Protein AF-A0A1F4UJR6-F1 (afdb_monomer_lite)

Radius of gyration: 19.88 Å; chains: 1; bounding box: 56×56×49 Å

Sequence (228 aa):
MLDTYRHTLEIERDCDIQSNWQDIKEDIVEVVEYRIESTQQSWYRKVYTDCLRLVDRFDPHEPQDINHFPQGILAEVFFMNACRQVGLNCIPSYGEEDIIGADFKIINGETRFLDVTMNTSSSNLVYKIKEGTFPTLFLPWRAAKSPQGTNMSFAYVYLDRGSFNGRAFLYSTISSNMEILHCLKTNVWRGEDEIRKILGNTYTNFSGSGIQYIRSLEGVLKLMRKNL

pLDDT: mean 83.99, std 16.04, range [34.97, 97.19]

Foldseek 3Di:
DDDDPPPPPPPPPPQDLQVLLVVLLVLLCVLLVQALVQDPDPVSVVVSVVLNVQSVPDDDPALCSCVVRDVQSVQLSLLVVLCVVLVWPKDADYDVLVVLPFGIWTDDVDIATEHEDCDPDLVVLLVQQAPPHGQYFHFVQWDDADPVRDTDGQSSVCSVPVDDNSPVRLVVRLVVLVVVLVLLVCCAVPNPVVSCVPPPPPHPDNPRHDPVNSVSSVVVSVSSVVSD

Organism: NCBI:txid1817896

Secondary structure (DSSP, 8-state):
----------------HHHHHHHHHHHHHHHHHHHHHT---HHHHHHHHHHHHHHHH---SSGGGGGGS-HHHHHHHHHHHHHHHTT--EEE--THHHHTT--EEEESSSEEEEEEE----HHHHHHHT-TTSPPEEE---BPSPPTT----BHHHHHHHHS---HHHHHHHHHHHHHHHHHHHHHHHHH-HHHHHHHHGGG----TT--HHHHHHHHHHHHHHHTT-

Structure (mmCIF, N/CA/C/O backbone):
data_AF-A0A1F4UJR6-F1
#
_entry.id   AF-A0A1F4UJR6-F1
#
loop_
_atom_site.group_PDB
_atom_site.id
_atom_site.type_symbol
_atom_site.label_atom_id
_atom_site.label_alt_id
_atom_site.label_comp_id
_atom_site.label_asym_id
_atom_site.label_entity_id
_atom_site.label_seq_id
_atom_site.pdbx_PDB_ins_code
_atom_site.Cartn_x
_atom_site.Cartn_y
_atom_site.Cartn_z
_atom_site.occupancy
_atom_site.B_iso_or_equiv
_atom_site.auth_seq_id
_atom_site.auth_comp_id
_atom_site.auth_asym_id
_atom_site.auth_atom_id
_atom_site.pdbx_PDB_model_num
ATOM 1 N N . MET A 1 1 ? 37.763 -39.630 5.517 1.00 41.97 1 MET A N 1
ATOM 2 C CA . MET A 1 1 ? 38.066 -38.228 5.168 1.00 41.97 1 MET A CA 1
ATOM 3 C C . MET A 1 1 ? 38.125 -38.126 3.656 1.00 41.97 1 MET A C 1
ATOM 5 O O . MET A 1 1 ? 39.148 -38.443 3.072 1.00 41.97 1 MET A O 1
ATOM 9 N N . LEU A 1 2 ? 36.995 -37.793 3.038 1.00 34.97 2 LEU A N 1
ATOM 10 C CA . LEU A 1 2 ? 36.906 -37.335 1.654 1.00 34.97 2 LEU A CA 1
ATOM 11 C C . LEU A 1 2 ? 35.902 -36.186 1.695 1.00 34.97 2 LEU A C 1
ATOM 13 O O . LEU A 1 2 ? 34.691 -36.406 1.690 1.00 34.97 2 LEU A O 1
ATOM 17 N N . ASP A 1 3 ? 36.437 -34.981 1.876 1.00 38.84 3 ASP A N 1
ATOM 18 C CA . ASP A 1 3 ? 35.679 -33.738 1.884 1.00 38.84 3 ASP A CA 1
ATOM 19 C C . ASP A 1 3 ? 34.995 -33.561 0.534 1.00 38.84 3 ASP A C 1
ATOM 21 O O . ASP A 1 3 ? 35.622 -33.361 -0.506 1.00 38.84 3 ASP A O 1
ATOM 25 N N . THR A 1 4 ? 33.673 -33.680 0.555 1.00 42.31 4 THR A N 1
ATOM 26 C CA . THR A 1 4 ? 32.835 -33.409 -0.603 1.00 42.31 4 THR A CA 1
ATOM 27 C C . THR A 1 4 ? 32.633 -31.898 -0.659 1.00 42.31 4 THR A C 1
ATOM 29 O O . THR A 1 4 ? 31.739 -31.358 -0.010 1.00 42.31 4 THR A O 1
ATOM 32 N N . TYR A 1 5 ? 33.493 -31.209 -1.412 1.00 38.41 5 TYR A N 1
ATOM 33 C CA . TYR A 1 5 ? 33.285 -29.823 -1.828 1.00 38.41 5 TYR A CA 1
ATOM 34 C C . TYR A 1 5 ? 31.992 -29.749 -2.654 1.00 38.41 5 TYR A C 1
ATOM 36 O O . TYR A 1 5 ? 31.983 -29.954 -3.867 1.00 38.41 5 TYR A O 1
ATOM 44 N N . ARG A 1 6 ? 30.868 -29.468 -1.988 1.00 37.34 6 ARG A N 1
ATOM 45 C CA . ARG A 1 6 ? 29.681 -28.918 -2.645 1.00 37.34 6 ARG A CA 1
ATOM 46 C C . ARG A 1 6 ? 29.998 -27.468 -2.984 1.00 37.34 6 ARG A C 1
ATOM 48 O O . ARG A 1 6 ? 29.714 -26.566 -2.204 1.00 37.34 6 ARG A O 1
ATOM 55 N N . HIS A 1 7 ? 30.590 -27.257 -4.155 1.00 37.88 7 HIS A N 1
ATOM 56 C CA . HIS A 1 7 ? 30.421 -25.993 -4.854 1.00 37.88 7 HIS A CA 1
ATOM 57 C C . HIS A 1 7 ? 28.937 -25.903 -5.216 1.00 37.88 7 HIS A C 1
ATOM 59 O O . HIS A 1 7 ? 28.480 -26.460 -6.213 1.00 37.88 7 HIS A O 1
ATOM 65 N N . THR A 1 8 ? 28.157 -25.276 -4.341 1.00 41.03 8 THR A N 1
ATOM 66 C CA . THR A 1 8 ? 26.864 -24.728 -4.726 1.00 41.03 8 THR A CA 1
ATOM 67 C C . THR A 1 8 ? 27.196 -23.654 -5.750 1.00 41.03 8 THR A C 1
ATOM 69 O O . THR A 1 8 ? 27.716 -22.601 -5.396 1.00 41.03 8 THR A O 1
ATOM 72 N N . LEU A 1 9 ? 27.022 -23.978 -7.029 1.00 38.81 9 LEU A N 1
ATOM 73 C CA . LEU A 1 9 ? 26.961 -22.987 -8.091 1.00 38.81 9 LEU A CA 1
ATOM 74 C C . LEU A 1 9 ? 25.799 -22.059 -7.728 1.00 38.81 9 LEU A C 1
ATOM 76 O O . LEU A 1 9 ? 24.635 -22.423 -7.898 1.00 38.81 9 LEU A O 1
ATOM 80 N N . GLU A 1 10 ? 26.119 -20.904 -7.149 1.00 41.12 10 GLU A N 1
ATOM 81 C CA . GLU A 1 10 ? 25.250 -19.740 -7.223 1.00 41.12 10 GLU A CA 1
ATOM 82 C C . GLU A 1 10 ? 25.072 -19.480 -8.715 1.00 41.12 10 GLU A C 1
ATOM 84 O O . GLU A 1 10 ? 25.996 -19.074 -9.414 1.00 41.12 10 GLU A O 1
ATOM 89 N N . ILE A 1 11 ? 23.906 -19.855 -9.237 1.00 44.00 11 ILE A N 1
ATOM 90 C CA . ILE A 1 11 ? 23.473 -19.400 -10.547 1.00 44.00 11 ILE A CA 1
ATOM 91 C C . ILE A 1 11 ? 23.320 -17.892 -10.372 1.00 44.00 11 ILE A C 1
ATOM 93 O O . ILE A 1 11 ? 22.318 -17.445 -9.811 1.00 44.00 11 ILE A O 1
ATOM 97 N N . GLU A 1 12 ? 24.333 -17.131 -10.784 1.00 41.72 12 GLU A N 1
ATOM 98 C CA . GLU A 1 12 ? 24.204 -15.708 -11.075 1.00 41.72 12 GLU A CA 1
ATOM 99 C C . GLU A 1 12 ? 23.081 -15.596 -12.111 1.00 41.72 12 GLU A C 1
ATOM 101 O O . GLU A 1 12 ? 23.265 -15.819 -13.306 1.00 41.72 12 GLU A O 1
ATOM 106 N N . ARG A 1 13 ? 21.850 -15.371 -11.639 1.00 51.38 13 ARG A N 1
ATOM 107 C CA . ARG A 1 13 ? 20.824 -14.794 -12.495 1.00 51.38 13 ARG A CA 1
ATOM 108 C C . ARG A 1 13 ? 21.325 -13.390 -12.770 1.00 51.38 13 ARG A C 1
ATOM 110 O O . ARG A 1 13 ? 21.378 -12.602 -11.829 1.00 51.38 13 ARG A O 1
ATOM 117 N N . ASP A 1 14 ? 21.684 -13.107 -14.018 1.00 53.59 14 ASP A N 1
ATOM 118 C CA . ASP A 1 14 ? 21.782 -11.732 -14.498 1.00 53.59 14 ASP A CA 1
ATOM 119 C C . ASP A 1 14 ? 20.453 -11.055 -14.154 1.00 53.59 14 ASP A C 1
ATOM 121 O O . ASP A 1 14 ? 19.409 -11.322 -14.755 1.00 53.59 14 ASP A O 1
ATOM 125 N N . CYS A 1 15 ? 20.470 -10.281 -13.075 1.00 62.41 15 CYS A N 1
ATOM 126 C CA . CYS A 1 15 ? 19.329 -9.512 -12.645 1.00 62.41 15 CYS A CA 1
ATOM 127 C C . CYS A 1 15 ? 19.245 -8.309 -13.572 1.00 62.41 15 CYS A C 1
ATOM 129 O O . CYS A 1 15 ? 20.000 -7.348 -13.427 1.00 62.41 15 CYS A O 1
ATOM 131 N N . ASP A 1 16 ? 18.328 -8.369 -14.531 1.00 87.75 16 ASP A N 1
ATOM 132 C CA . ASP A 1 16 ? 18.049 -7.227 -15.379 1.00 87.75 16 ASP A CA 1
ATOM 133 C C . ASP A 1 16 ? 17.139 -6.242 -14.633 1.00 87.75 16 ASP A C 1
ATOM 135 O O . ASP A 1 16 ? 15.924 -6.427 -14.539 1.00 87.75 16 ASP A O 1
ATOM 139 N N . ILE A 1 17 ? 17.751 -5.190 -14.081 1.00 93.19 17 ILE A N 1
ATOM 140 C CA . ILE A 1 17 ? 17.057 -4.087 -13.400 1.00 93.19 17 ILE A CA 1
ATOM 141 C C . ILE A 1 17 ? 15.977 -3.491 -14.305 1.00 93.19 17 ILE A C 1
ATOM 143 O O . ILE A 1 17 ? 14.918 -3.115 -13.806 1.00 93.19 17 ILE A O 1
ATOM 147 N N . GLN A 1 18 ? 16.214 -3.444 -15.619 1.00 94.50 18 GLN A N 1
ATOM 148 C CA . GLN A 1 18 ? 15.262 -2.897 -16.580 1.00 94.50 18 GLN A CA 1
ATOM 149 C C . GLN A 1 18 ? 14.036 -3.796 -16.715 1.00 94.50 18 GLN A C 1
ATOM 151 O O . GLN A 1 18 ? 12.914 -3.304 -16.622 1.00 94.50 18 GLN A O 1
ATOM 156 N N . SER A 1 19 ? 14.228 -5.113 -16.827 1.00 93.75 19 SER A N 1
ATOM 157 C CA . SER A 1 19 ? 13.120 -6.076 -16.785 1.00 93.75 19 SER A CA 1
ATOM 158 C C . SER A 1 19 ? 12.338 -5.989 -15.468 1.00 93.75 19 SER A C 1
ATOM 160 O O . SER A 1 19 ? 11.114 -5.890 -15.482 1.00 93.75 19 SER A O 1
ATOM 162 N N . ASN A 1 20 ? 13.023 -5.933 -14.321 1.00 95.12 20 ASN A N 1
ATOM 163 C CA . ASN A 1 20 ? 12.353 -5.833 -13.0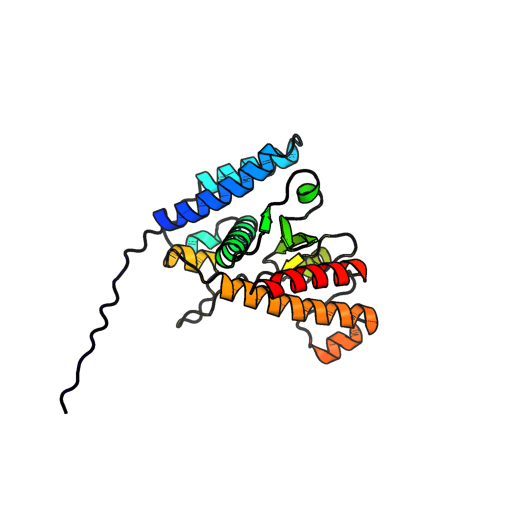18 1.00 95.12 20 ASN A CA 1
ATOM 164 C C . ASN A 1 20 ? 11.601 -4.505 -12.840 1.00 95.12 20 ASN A C 1
ATOM 166 O O . ASN A 1 20 ? 10.560 -4.458 -12.184 1.00 95.12 20 ASN A O 1
ATOM 170 N N . TRP A 1 21 ? 12.136 -3.412 -13.386 1.00 95.88 21 TRP A N 1
ATOM 171 C CA . TRP A 1 21 ? 11.446 -2.129 -13.410 1.00 95.88 21 TRP A CA 1
ATOM 172 C C . TRP A 1 21 ? 10.219 -2.181 -14.311 1.00 95.88 21 TRP A C 1
ATOM 174 O O . TRP A 1 21 ? 9.178 -1.670 -13.912 1.00 95.88 21 TRP A O 1
ATOM 184 N N . GLN A 1 22 ? 10.313 -2.823 -15.476 1.00 95.88 22 GLN A N 1
ATOM 185 C CA . GLN A 1 22 ? 9.191 -2.972 -16.394 1.00 95.88 22 GLN A CA 1
ATOM 186 C C . GLN A 1 22 ? 8.014 -3.712 -15.734 1.00 95.88 22 GLN A C 1
ATOM 188 O O . GLN A 1 22 ? 6.884 -3.240 -15.845 1.00 95.88 22 GLN A O 1
ATOM 193 N N . ASP A 1 23 ? 8.277 -4.762 -14.949 1.00 94.12 23 ASP A N 1
ATOM 194 C CA . ASP A 1 23 ? 7.248 -5.446 -14.148 1.00 94.12 23 ASP A CA 1
ATOM 195 C C . ASP A 1 23 ? 6.538 -4.486 -13.172 1.00 94.12 23 ASP A C 1
ATOM 197 O O . ASP A 1 23 ? 5.309 -4.407 -13.126 1.00 94.12 23 ASP A O 1
ATOM 201 N N . ILE A 1 24 ? 7.311 -3.724 -12.383 1.00 94.88 24 ILE A N 1
ATOM 202 C CA . ILE A 1 24 ? 6.755 -2.756 -11.422 1.00 94.88 24 ILE A CA 1
ATOM 203 C C . ILE A 1 24 ? 5.993 -1.650 -12.163 1.00 94.88 24 ILE A C 1
ATOM 205 O O . ILE A 1 24 ? 4.932 -1.215 -11.713 1.00 94.88 24 ILE A O 1
ATOM 209 N N . LYS A 1 25 ? 6.539 -1.177 -13.285 1.00 96.25 25 LYS A N 1
ATOM 210 C CA . LYS A 1 25 ? 5.955 -0.134 -14.124 1.00 96.25 25 LYS A CA 1
ATOM 211 C C . LYS A 1 25 ? 4.580 -0.554 -14.627 1.00 96.25 25 LYS A C 1
ATOM 213 O O . LYS A 1 25 ? 3.662 0.256 -14.550 1.00 96.25 25 LYS A O 1
ATOM 218 N N . GLU A 1 26 ? 4.428 -1.786 -15.103 1.00 96.06 26 GLU A N 1
ATOM 219 C CA . GLU A 1 26 ? 3.142 -2.316 -15.566 1.00 96.06 26 GLU A CA 1
ATOM 220 C C . GLU A 1 26 ? 2.101 -2.338 -14.443 1.00 96.06 26 GLU A C 1
ATOM 222 O O . GLU A 1 26 ? 1.013 -1.790 -14.625 1.00 96.06 26 GLU A O 1
ATOM 227 N N . ASP A 1 27 ? 2.456 -2.850 -13.258 1.00 94.94 27 ASP A N 1
ATOM 228 C CA . ASP A 1 27 ? 1.557 -2.835 -12.095 1.00 94.94 27 ASP A CA 1
ATOM 229 C C . ASP A 1 27 ? 1.179 -1.387 -11.682 1.00 94.94 27 ASP A C 1
ATOM 231 O O . ASP A 1 27 ? 0.034 -1.123 -11.305 1.00 94.94 27 ASP A O 1
ATOM 235 N N . ILE A 1 28 ? 2.113 -0.421 -11.747 1.00 96.44 28 ILE A N 1
ATOM 236 C CA . ILE A 1 28 ? 1.812 0.996 -11.460 1.00 96.44 28 ILE A CA 1
ATOM 237 C C . ILE A 1 28 ? 0.840 1.565 -12.497 1.00 96.44 28 ILE A C 1
ATOM 239 O O . ILE A 1 28 ? -0.136 2.218 -12.123 1.00 96.44 28 ILE A O 1
ATOM 243 N N . VAL A 1 29 ? 1.120 1.360 -13.787 1.00 96.38 29 VAL A N 1
ATOM 244 C CA . VAL A 1 29 ? 0.289 1.876 -14.881 1.00 96.38 29 VAL A CA 1
ATOM 245 C C . VAL A 1 29 ? -1.129 1.327 -14.759 1.00 96.38 29 VAL A C 1
ATOM 247 O O . VAL A 1 29 ? -2.063 2.123 -14.783 1.00 96.38 29 VAL A O 1
ATOM 250 N N . GLU A 1 30 ? -1.293 0.027 -14.502 1.00 94.06 30 GLU A N 1
ATOM 251 C CA . GLU A 1 30 ? -2.606 -0.606 -14.317 1.00 94.06 30 GLU A CA 1
ATOM 252 C C . GLU A 1 30 ? -3.416 0.074 -13.198 1.00 94.06 30 GLU A C 1
ATOM 254 O O . GLU A 1 30 ? -4.565 0.470 -13.406 1.00 94.06 30 GLU A O 1
ATOM 259 N N . VAL A 1 31 ? -2.815 0.279 -12.018 1.00 93.44 31 VAL A N 1
ATOM 260 C CA . VAL A 1 31 ? -3.485 0.941 -10.880 1.00 93.44 31 VAL A CA 1
ATOM 261 C C . VAL A 1 31 ? -3.875 2.380 -11.219 1.00 93.44 31 VAL A C 1
ATOM 263 O O . VAL A 1 31 ? -4.961 2.849 -10.864 1.00 93.44 31 VAL A O 1
ATOM 266 N N . VAL A 1 32 ? -2.980 3.109 -11.879 1.00 93.69 32 VAL A N 1
ATOM 267 C CA . VAL A 1 32 ? -3.177 4.525 -12.184 1.00 93.69 32 VAL A CA 1
ATOM 268 C C . VAL A 1 32 ? -4.226 4.720 -13.282 1.00 93.69 32 VAL A C 1
ATOM 270 O O . VAL A 1 32 ? -5.096 5.583 -13.144 1.00 93.69 32 VAL A O 1
ATOM 273 N N . GLU A 1 33 ? -4.189 3.917 -14.342 1.00 93.12 33 GLU A N 1
ATOM 274 C CA . GLU A 1 33 ? -5.184 3.943 -15.417 1.00 93.12 33 GLU A CA 1
ATOM 275 C C . GLU A 1 33 ? -6.569 3.572 -14.890 1.00 93.12 33 GLU A C 1
ATOM 277 O O . GLU A 1 33 ? -7.522 4.322 -15.118 1.00 93.12 33 GLU A O 1
ATOM 282 N N . TYR A 1 34 ? -6.662 2.518 -14.071 1.00 91.06 34 TYR A N 1
ATOM 283 C CA . TYR A 1 34 ? -7.905 2.118 -13.411 1.00 91.06 34 TYR A CA 1
ATOM 284 C C . TYR A 1 34 ? -8.565 3.282 -12.654 1.00 91.06 34 TYR A C 1
ATOM 286 O O . TYR A 1 34 ? -9.771 3.526 -12.761 1.00 91.06 34 TYR A O 1
ATOM 294 N N . ARG A 1 35 ? -7.765 4.071 -11.929 1.00 90.31 35 ARG A N 1
ATOM 295 C CA . ARG A 1 35 ? -8.240 5.264 -11.217 1.00 90.31 35 ARG A CA 1
ATOM 296 C C . ARG A 1 35 ? -8.653 6.393 -12.158 1.00 90.31 35 ARG A C 1
ATOM 298 O O . ARG A 1 35 ? -9.706 6.998 -11.943 1.00 90.31 35 ARG A O 1
ATOM 305 N N . ILE A 1 36 ? -7.879 6.683 -13.205 1.00 89.88 36 ILE A N 1
ATOM 306 C CA . ILE A 1 36 ? -8.196 7.748 -14.176 1.00 89.88 36 ILE A CA 1
ATOM 307 C C . ILE A 1 36 ? -9.518 7.472 -14.893 1.00 89.88 36 ILE A C 1
ATOM 309 O O . ILE A 1 36 ? -10.320 8.394 -15.066 1.00 89.88 36 ILE A O 1
ATOM 313 N N . GLU A 1 37 ? -9.747 6.231 -15.316 1.00 89.19 37 GLU A N 1
ATOM 314 C CA . GLU A 1 37 ? -10.945 5.834 -16.063 1.00 89.19 37 GLU A CA 1
ATOM 315 C C . GLU A 1 37 ? -12.224 5.947 -15.228 1.00 89.19 37 GLU A C 1
ATOM 317 O O . GLU A 1 37 ? -13.318 6.154 -15.757 1.00 89.19 37 GLU A O 1
ATOM 322 N N . SER A 1 38 ? -12.081 5.875 -13.908 1.00 83.81 38 SER A N 1
ATOM 323 C CA . SER A 1 38 ? -13.198 5.792 -12.978 1.00 83.81 38 SER A CA 1
ATOM 324 C C . SER A 1 38 ? -13.879 7.120 -12.631 1.00 83.81 38 SER A C 1
ATOM 326 O O . SER A 1 38 ? -14.919 7.127 -11.967 1.00 83.81 38 SER A O 1
ATOM 328 N N . THR A 1 39 ? -13.310 8.260 -13.034 1.00 84.38 39 THR A N 1
ATOM 329 C CA . THR A 1 39 ? -13.807 9.578 -12.620 1.00 84.38 39 THR A CA 1
ATOM 330 C C . THR A 1 39 ? -13.653 10.640 -13.700 1.00 84.38 39 THR A C 1
ATOM 332 O O . THR A 1 39 ? -12.749 10.613 -14.528 1.00 84.38 39 THR A O 1
ATOM 335 N N . GLN A 1 40 ? -14.545 11.634 -13.677 1.00 85.94 40 GLN A N 1
ATOM 336 C CA . GLN A 1 40 ? -14.486 12.806 -14.558 1.00 85.94 40 GLN A CA 1
ATOM 337 C C . GLN A 1 40 ? -13.875 14.038 -13.874 1.00 85.94 40 GLN A C 1
ATOM 339 O O . GLN A 1 40 ? -13.769 15.099 -14.488 1.00 85.94 40 GLN A O 1
ATOM 344 N N . GLN A 1 41 ? -13.454 13.926 -12.611 1.00 89.06 41 GLN A N 1
ATOM 345 C CA . GLN A 1 41 ? -12.892 15.057 -11.876 1.00 89.06 41 GLN A CA 1
ATOM 346 C C . GLN A 1 41 ? -11.508 15.439 -12.419 1.00 89.06 41 GLN A C 1
ATOM 348 O O . GLN A 1 41 ? -10.545 14.679 -12.332 1.00 89.06 41 GLN A O 1
ATOM 353 N N . SER A 1 42 ? -11.399 16.645 -12.979 1.00 91.38 42 SER A N 1
ATOM 354 C CA . SER A 1 42 ? -10.207 17.092 -13.713 1.00 91.38 42 SER A CA 1
ATOM 355 C C . SER A 1 42 ? -8.949 17.188 -12.849 1.00 91.38 42 SER A C 1
ATOM 357 O O . SER A 1 42 ? -7.869 16.818 -13.306 1.00 91.38 42 SER A O 1
ATOM 359 N N . TRP A 1 43 ? -9.074 17.653 -11.602 1.00 92.44 43 TRP A N 1
ATOM 360 C CA . TRP A 1 43 ? -7.948 17.752 -10.669 1.00 92.44 43 TRP A CA 1
ATOM 361 C C . TRP A 1 43 ? -7.381 16.367 -10.329 1.00 92.44 43 TRP A C 1
ATOM 363 O O . TRP A 1 43 ? -6.167 16.191 -10.334 1.00 92.44 43 TRP A O 1
ATOM 373 N N . TYR A 1 44 ? -8.258 15.384 -10.120 1.00 89.06 44 TYR A N 1
ATOM 374 C CA . TYR A 1 44 ? -7.897 14.009 -9.794 1.00 89.06 44 TYR A CA 1
ATOM 375 C C . TYR A 1 44 ? -7.184 13.351 -10.975 1.00 89.06 44 TYR A C 1
ATOM 377 O O . TYR A 1 44 ? -6.048 12.896 -10.860 1.00 89.06 44 TYR A O 1
ATOM 385 N N . ARG A 1 45 ? -7.796 13.421 -12.164 1.00 90.69 45 ARG A N 1
ATOM 386 C CA . ARG A 1 45 ? -7.191 12.907 -13.401 1.00 90.69 45 ARG A CA 1
ATOM 387 C C . ARG A 1 45 ? -5.832 13.543 -13.679 1.00 90.69 45 ARG A C 1
ATOM 389 O O . ARG A 1 45 ? -4.933 12.851 -14.143 1.00 90.69 45 ARG A O 1
ATOM 396 N N . LYS A 1 46 ? -5.659 14.838 -13.383 1.00 93.12 46 LYS A N 1
ATOM 397 C CA . LYS A 1 46 ? -4.375 15.530 -13.545 1.00 93.12 46 LYS A CA 1
ATOM 398 C C . LYS A 1 46 ? -3.289 14.939 -12.642 1.00 93.12 46 LYS A C 1
ATOM 400 O O . LYS A 1 46 ? -2.210 14.666 -13.151 1.00 93.12 46 LYS A O 1
ATOM 405 N N . VAL A 1 47 ? -3.577 14.705 -11.357 1.00 90.69 47 VAL A N 1
ATOM 406 C CA . VAL A 1 47 ? -2.619 14.096 -10.410 1.00 90.69 47 VAL A CA 1
ATOM 407 C C . VAL A 1 47 ? -2.117 12.750 -10.933 1.00 90.69 47 VAL A C 1
ATOM 409 O O . VAL A 1 47 ? -0.911 12.529 -11.018 1.00 90.69 47 VAL A O 1
ATOM 412 N N . TYR A 1 48 ? -3.031 11.883 -11.363 1.00 92.12 48 TYR A N 1
ATOM 413 C CA . TYR A 1 48 ? -2.678 10.561 -11.878 1.00 92.12 48 TYR A CA 1
ATOM 414 C C . TYR A 1 48 ? -2.019 10.606 -13.264 1.00 92.12 48 TYR A C 1
ATOM 416 O O . TYR A 1 48 ? -1.089 9.852 -13.525 1.00 92.12 48 TYR A O 1
ATOM 424 N N . THR A 1 49 ? -2.396 11.553 -14.127 1.00 94.00 49 THR A N 1
ATOM 425 C CA . THR A 1 49 ? -1.691 11.781 -15.403 1.00 94.00 49 THR A CA 1
ATOM 426 C C . THR A 1 49 ? -0.249 12.240 -15.173 1.00 94.00 49 THR A C 1
ATOM 428 O O . THR A 1 49 ? 0.665 11.811 -15.875 1.00 94.00 49 THR A O 1
ATOM 431 N N . ASP A 1 50 ? -0.020 13.112 -14.189 1.00 94.50 50 ASP A N 1
ATOM 432 C CA . ASP A 1 50 ? 1.327 13.540 -13.816 1.00 94.50 50 ASP A CA 1
ATOM 433 C C . ASP A 1 50 ? 2.126 12.379 -13.192 1.00 94.50 50 ASP A C 1
ATOM 435 O O . ASP A 1 50 ? 3.325 12.271 -13.446 1.00 94.50 50 ASP A O 1
ATOM 439 N N . CYS A 1 51 ? 1.467 11.458 -12.476 1.00 94.19 51 CYS A N 1
ATOM 440 C CA . CYS A 1 51 ? 2.072 10.202 -12.023 1.00 94.19 51 CYS A CA 1
ATOM 441 C C . CYS A 1 51 ? 2.529 9.323 -13.201 1.00 94.19 51 CYS A C 1
ATOM 443 O O . CYS A 1 51 ? 3.699 8.947 -13.231 1.00 94.19 51 CYS A O 1
ATOM 445 N N . LEU A 1 52 ? 1.682 9.085 -14.214 1.00 95.31 52 LEU A N 1
ATOM 446 C CA . LEU A 1 52 ? 2.069 8.330 -15.421 1.00 95.31 52 LEU A CA 1
ATOM 447 C C . LEU A 1 52 ? 3.287 8.947 -16.121 1.00 95.31 52 LEU A C 1
ATOM 449 O O . LEU A 1 52 ? 4.225 8.247 -16.485 1.00 95.31 52 LEU A O 1
ATOM 453 N N . ARG A 1 53 ? 3.339 10.281 -16.230 1.00 95.69 53 ARG A N 1
ATOM 454 C CA . ARG A 1 53 ? 4.501 10.980 -16.808 1.00 95.69 53 ARG A CA 1
ATOM 455 C C . ARG A 1 53 ? 5.786 10.775 -16.010 1.00 95.69 53 ARG A C 1
ATOM 457 O O . ARG A 1 53 ? 6.862 10.798 -16.601 1.00 95.69 53 ARG A O 1
ATOM 464 N N . LEU A 1 54 ? 5.693 10.661 -14.685 1.00 95.31 54 LEU A N 1
ATOM 465 C CA . LEU A 1 54 ? 6.845 10.360 -13.834 1.00 95.31 54 LEU A CA 1
ATOM 466 C C . LEU A 1 54 ? 7.294 8.911 -14.026 1.00 95.31 54 LEU A C 1
ATOM 468 O O . LEU A 1 54 ? 8.488 8.685 -14.185 1.00 95.31 54 LEU A O 1
ATOM 472 N N . VAL A 1 55 ? 6.351 7.964 -14.067 1.00 95.50 55 VAL A N 1
ATOM 473 C CA . VAL A 1 55 ? 6.611 6.543 -14.355 1.00 95.50 55 VAL A CA 1
ATOM 474 C C . VAL A 1 55 ? 7.325 6.385 -15.697 1.00 95.50 55 VAL A C 1
ATOM 476 O O . VAL A 1 55 ? 8.344 5.711 -15.776 1.00 95.50 55 VAL A O 1
ATOM 479 N N . ASP A 1 56 ? 6.848 7.061 -16.743 1.00 95.00 56 ASP A N 1
ATOM 480 C CA . ASP A 1 56 ? 7.428 6.963 -18.086 1.00 95.00 56 ASP A CA 1
ATOM 481 C C . ASP A 1 56 ? 8.838 7.539 -18.214 1.00 95.00 56 ASP A C 1
ATOM 483 O O . ASP A 1 56 ? 9.571 7.167 -19.126 1.00 95.00 56 ASP A O 1
ATOM 487 N N . ARG A 1 57 ? 9.216 8.462 -17.328 1.00 95.56 57 ARG A N 1
ATOM 488 C CA . ARG A 1 57 ? 10.535 9.110 -17.337 1.00 95.56 57 ARG A CA 1
ATOM 489 C C . ARG A 1 57 ? 11.524 8.472 -16.375 1.00 95.56 57 ARG A C 1
ATOM 491 O O . ARG A 1 57 ? 12.703 8.810 -16.436 1.00 95.56 57 ARG A O 1
ATOM 498 N N . PHE A 1 58 ? 11.046 7.652 -15.445 1.00 96.88 58 PHE A N 1
ATOM 499 C CA . PHE A 1 58 ? 11.904 7.005 -14.472 1.00 96.88 58 PHE A CA 1
ATOM 500 C C . PHE A 1 58 ? 12.575 5.787 -15.106 1.00 96.88 58 PHE A C 1
ATOM 502 O O . PHE A 1 58 ? 11.908 4.922 -15.669 1.00 96.88 58 PHE A O 1
ATOM 509 N N . ASP A 1 59 ? 13.899 5.759 -15.010 1.00 95.38 59 ASP A N 1
ATOM 510 C CA . ASP A 1 59 ? 14.763 4.783 -15.666 1.00 95.38 59 ASP A CA 1
ATOM 511 C C . ASP A 1 59 ? 15.888 4.380 -14.690 1.00 95.38 59 ASP A C 1
ATOM 513 O O . ASP A 1 59 ? 16.929 5.049 -14.626 1.00 95.38 59 ASP A O 1
ATOM 517 N N . PRO A 1 60 ? 15.644 3.383 -13.819 1.00 95.19 60 PRO A N 1
ATOM 518 C CA . PRO A 1 60 ? 16.601 2.983 -12.796 1.00 95.19 60 PRO A CA 1
ATOM 519 C C . PRO A 1 60 ? 17.778 2.226 -13.418 1.00 95.19 60 PRO A C 1
ATOM 521 O O . PRO A 1 60 ? 17.606 1.248 -14.140 1.00 95.19 60 PRO A O 1
ATOM 524 N N . HIS A 1 61 ? 18.991 2.650 -13.084 1.00 94.12 61 HIS A N 1
ATOM 525 C CA . HIS A 1 61 ? 20.234 1.992 -13.484 1.00 94.12 61 HIS A CA 1
ATOM 526 C C . HIS A 1 61 ? 20.798 1.127 -12.350 1.00 94.12 61 HIS A C 1
ATOM 528 O O . HIS A 1 61 ? 21.518 0.164 -12.601 1.00 94.12 61 HIS A O 1
ATOM 534 N N . GLU A 1 62 ? 20.447 1.449 -11.104 1.00 93.00 62 GLU A N 1
ATOM 535 C CA . GLU A 1 62 ? 20.834 0.719 -9.900 1.00 93.00 62 GLU A CA 1
ATOM 536 C C . GLU A 1 62 ? 19.615 0.521 -8.975 1.00 93.00 62 GLU A C 1
ATOM 538 O O . GLU A 1 62 ? 18.715 1.367 -8.948 1.00 93.00 62 GLU A O 1
ATOM 543 N N . PRO A 1 63 ? 19.557 -0.535 -8.135 1.00 91.62 63 PRO A N 1
ATOM 544 C CA . PRO A 1 63 ? 18.392 -0.771 -7.278 1.00 91.62 63 PRO A CA 1
ATOM 545 C C . PRO A 1 63 ? 18.113 0.373 -6.289 1.00 91.62 63 PRO A C 1
ATOM 547 O O . PRO A 1 63 ? 16.965 0.595 -5.905 1.00 91.62 63 PRO A O 1
ATOM 550 N N . GLN A 1 64 ? 19.136 1.136 -5.876 1.00 91.31 64 GLN A N 1
ATOM 551 C CA . GLN A 1 64 ? 18.959 2.326 -5.033 1.00 91.31 64 GLN A CA 1
ATOM 552 C C . GLN A 1 64 ? 18.176 3.458 -5.700 1.00 91.31 64 GLN A C 1
ATOM 554 O O . GLN A 1 64 ? 17.583 4.260 -4.969 1.00 91.31 64 GLN A O 1
ATOM 559 N N . ASP A 1 65 ? 18.125 3.512 -7.032 1.00 93.81 65 ASP A N 1
ATOM 560 C CA . ASP A 1 65 ? 17.458 4.593 -7.759 1.00 93.81 65 ASP A CA 1
ATOM 561 C C . ASP A 1 65 ? 15.967 4.643 -7.438 1.00 93.81 65 ASP A C 1
ATOM 563 O O . ASP A 1 65 ? 15.367 5.719 -7.412 1.00 93.81 65 ASP A O 1
ATOM 567 N N . ILE A 1 66 ? 15.366 3.498 -7.090 1.00 92.38 66 ILE A N 1
ATOM 568 C CA . ILE A 1 66 ? 13.951 3.399 -6.715 1.00 92.38 66 ILE A CA 1
ATOM 569 C C . ILE A 1 66 ? 13.586 4.272 -5.517 1.00 92.38 66 ILE A C 1
ATOM 571 O O . ILE A 1 66 ? 12.421 4.612 -5.341 1.00 92.38 66 ILE A O 1
ATOM 575 N N . ASN A 1 67 ? 14.563 4.670 -4.696 1.00 87.88 67 ASN A N 1
ATOM 576 C CA . ASN A 1 67 ? 14.342 5.579 -3.572 1.00 87.88 67 ASN A CA 1
ATOM 577 C C . ASN A 1 67 ? 14.077 7.026 -4.023 1.00 87.88 67 ASN A C 1
ATOM 579 O O . ASN A 1 67 ? 13.552 7.818 -3.240 1.00 87.88 67 ASN A O 1
ATOM 583 N N . HIS A 1 68 ? 14.419 7.376 -5.267 1.00 90.75 68 HIS A N 1
ATOM 584 C CA . HIS A 1 68 ? 14.110 8.670 -5.881 1.00 90.75 68 HIS A CA 1
ATOM 585 C C . HIS A 1 68 ? 12.728 8.698 -6.549 1.00 90.75 68 HIS A C 1
ATOM 587 O O . HIS A 1 68 ? 12.227 9.775 -6.876 1.00 90.75 68 HIS A O 1
ATOM 593 N N . PHE A 1 69 ? 12.091 7.538 -6.715 1.00 92.88 69 PHE A N 1
ATOM 594 C CA . PHE A 1 69 ? 10.736 7.436 -7.241 1.00 92.88 69 PHE A CA 1
ATOM 595 C C . PHE A 1 69 ? 9.682 7.746 -6.154 1.00 92.88 69 PHE A C 1
ATOM 597 O O . PHE A 1 69 ? 9.932 7.493 -4.968 1.00 92.88 69 PHE A O 1
ATOM 604 N N . PRO A 1 70 ? 8.492 8.285 -6.493 1.00 89.25 70 PRO A N 1
ATOM 605 C CA . PRO A 1 70 ? 7.417 8.496 -5.525 1.00 89.25 70 PRO A CA 1
ATOM 606 C C . PRO A 1 70 ? 7.039 7.213 -4.775 1.00 89.25 70 PRO A C 1
ATOM 608 O O . PRO A 1 70 ? 6.509 6.262 -5.340 1.00 89.25 70 PRO A O 1
ATOM 611 N N . GLN A 1 71 ? 7.285 7.196 -3.466 1.00 88.81 71 GLN A N 1
ATOM 612 C CA . GLN A 1 71 ? 7.146 5.966 -2.690 1.00 88.81 71 GLN A CA 1
ATOM 613 C C . GLN A 1 71 ? 5.684 5.574 -2.410 1.00 88.81 71 GLN A C 1
ATOM 615 O O . GLN A 1 71 ? 5.409 4.399 -2.211 1.00 88.81 71 GLN A O 1
ATOM 620 N N . GLY A 1 72 ? 4.739 6.524 -2.413 1.00 90.31 72 GLY A N 1
ATOM 621 C CA . GLY A 1 72 ? 3.320 6.249 -2.128 1.00 90.31 72 GLY A CA 1
ATOM 622 C C . GLY A 1 72 ? 2.725 5.186 -3.054 1.00 90.31 72 GLY A C 1
ATOM 623 O O . GLY A 1 72 ? 2.295 4.137 -2.585 1.00 90.31 72 GLY A O 1
ATOM 624 N N . ILE A 1 73 ? 2.836 5.400 -4.368 1.00 93.06 73 ILE A N 1
ATOM 625 C CA . ILE A 1 73 ? 2.326 4.453 -5.367 1.00 93.06 73 ILE A CA 1
ATOM 626 C C . ILE A 1 73 ? 3.080 3.113 -5.343 1.00 93.06 73 ILE A C 1
ATOM 628 O O . ILE A 1 73 ? 2.483 2.064 -5.567 1.00 93.06 73 ILE A O 1
ATOM 632 N N . LEU A 1 74 ? 4.374 3.115 -4.989 1.00 94.38 74 LEU A N 1
ATOM 633 C CA . LEU A 1 74 ? 5.127 1.874 -4.783 1.00 94.38 74 LEU A CA 1
ATOM 634 C C . LEU A 1 74 ? 4.579 1.075 -3.595 1.00 94.38 74 LEU A C 1
ATOM 636 O O . LEU A 1 74 ? 4.453 -0.140 -3.693 1.00 94.38 74 LEU A O 1
ATOM 640 N N . ALA A 1 75 ? 4.230 1.727 -2.481 1.00 93.25 75 ALA A N 1
ATOM 641 C CA . ALA A 1 75 ? 3.606 1.051 -1.340 1.00 93.25 75 ALA A CA 1
ATOM 642 C C . ALA A 1 75 ? 2.318 0.332 -1.748 1.00 93.25 75 ALA A C 1
ATOM 644 O O . ALA A 1 75 ? 2.111 -0.821 -1.372 1.00 93.25 75 ALA A O 1
ATOM 645 N N . GLU A 1 76 ? 1.478 1.017 -2.516 1.00 95.50 76 GLU A N 1
ATOM 646 C CA . GLU A 1 76 ? 0.207 0.497 -3.006 1.00 95.50 76 GLU A CA 1
ATOM 647 C C . GLU A 1 76 ? 0.409 -0.713 -3.925 1.00 95.50 76 GLU A C 1
ATOM 649 O O . GLU A 1 76 ? -0.155 -1.779 -3.671 1.00 95.50 76 GLU A O 1
ATOM 654 N N . VAL A 1 77 ? 1.282 -0.599 -4.929 1.00 95.94 77 VAL A N 1
ATOM 655 C CA . VAL A 1 77 ? 1.589 -1.699 -5.856 1.00 95.94 77 VAL A CA 1
ATOM 656 C C . VAL A 1 77 ? 2.177 -2.907 -5.131 1.00 95.94 77 VAL A C 1
ATOM 658 O O . VAL A 1 77 ? 1.731 -4.034 -5.342 1.00 95.94 77 VAL A O 1
ATOM 661 N N . PHE A 1 78 ? 3.119 -2.700 -4.208 1.00 96.06 78 PHE A N 1
ATOM 662 C CA . PHE A 1 78 ? 3.696 -3.802 -3.434 1.00 96.06 78 PHE A CA 1
ATOM 663 C C . PHE A 1 78 ? 2.676 -4.449 -2.498 1.00 96.06 78 PHE A C 1
ATOM 665 O O . PHE A 1 78 ? 2.679 -5.670 -2.335 1.00 96.06 78 PHE A O 1
ATOM 672 N N . PHE A 1 79 ? 1.777 -3.666 -1.903 1.00 97.06 79 PHE A N 1
ATOM 673 C CA . PHE A 1 79 ? 0.684 -4.209 -1.107 1.00 97.06 79 PHE A CA 1
ATOM 674 C C . PHE A 1 79 ? -0.268 -5.053 -1.962 1.00 97.06 79 PHE A C 1
ATOM 676 O O . PHE A 1 79 ? -0.591 -6.182 -1.582 1.00 97.06 79 PHE A O 1
ATOM 683 N N . MET A 1 80 ? -0.661 -4.554 -3.136 1.00 96.12 80 MET A N 1
ATOM 684 C CA . MET A 1 80 ? -1.521 -5.264 -4.082 1.00 96.12 80 MET A CA 1
ATOM 685 C C . MET A 1 80 ? -0.872 -6.564 -4.576 1.00 96.12 80 MET A C 1
ATOM 687 O O . MET A 1 80 ? -1.495 -7.626 -4.517 1.00 96.12 80 MET A O 1
ATOM 691 N N . ASN A 1 81 ? 0.399 -6.515 -4.980 1.00 95.88 81 ASN A N 1
ATOM 692 C CA . ASN A 1 81 ? 1.159 -7.686 -5.414 1.00 95.88 81 ASN A CA 1
ATOM 693 C C . ASN A 1 81 ? 1.277 -8.716 -4.274 1.00 95.88 81 ASN A C 1
ATOM 695 O O . ASN A 1 81 ? 1.004 -9.901 -4.468 1.00 95.88 81 ASN A O 1
ATOM 699 N N . ALA A 1 82 ? 1.554 -8.277 -3.042 1.00 96.25 82 ALA A N 1
ATOM 700 C CA . ALA A 1 82 ? 1.591 -9.174 -1.891 1.00 96.25 82 ALA A CA 1
ATOM 701 C C . ALA A 1 82 ? 0.232 -9.848 -1.623 1.00 96.25 82 ALA A C 1
ATOM 703 O O . ALA A 1 82 ? 0.195 -11.041 -1.316 1.00 96.25 82 ALA A O 1
ATOM 704 N N . CYS A 1 83 ? -0.881 -9.118 -1.779 1.00 96.50 83 CYS A N 1
ATOM 705 C CA . CYS A 1 83 ? -2.233 -9.677 -1.693 1.00 96.50 83 CYS A CA 1
ATOM 706 C C . CYS A 1 83 ? -2.474 -10.734 -2.782 1.00 96.50 83 CYS A C 1
ATOM 708 O O . CYS A 1 83 ? -2.935 -11.836 -2.472 1.00 96.50 83 CYS A O 1
ATOM 710 N N . ARG A 1 84 ? -2.086 -10.437 -4.030 1.00 95.00 84 ARG A N 1
ATOM 711 C CA . ARG A 1 84 ? -2.176 -11.346 -5.185 1.00 95.00 84 ARG A CA 1
ATOM 712 C C . ARG A 1 84 ? -1.407 -12.649 -4.935 1.00 95.00 84 ARG A C 1
ATOM 714 O O . ARG A 1 84 ? -1.962 -13.727 -5.135 1.00 95.00 84 ARG A O 1
ATOM 721 N N . GLN A 1 85 ? -0.182 -12.569 -4.408 1.00 94.56 85 GLN A N 1
ATOM 722 C CA . GLN A 1 85 ? 0.661 -13.737 -4.097 1.00 94.56 85 GLN A CA 1
ATOM 723 C C . GLN A 1 85 ? 0.044 -14.702 -3.072 1.00 94.56 85 GLN A C 1
ATOM 725 O O . GLN A 1 85 ? 0.351 -15.894 -3.091 1.00 94.56 85 GLN A O 1
ATOM 730 N N . VAL A 1 86 ? -0.803 -14.210 -2.162 1.00 94.12 86 VAL A N 1
ATOM 731 C CA . VAL A 1 86 ? -1.462 -15.041 -1.137 1.00 94.12 86 VAL A CA 1
ATOM 732 C C . VAL A 1 86 ? -2.926 -15.352 -1.458 1.00 94.12 86 VAL A C 1
ATOM 734 O O . VAL A 1 86 ? -3.600 -15.981 -0.648 1.00 94.12 86 VAL A O 1
ATOM 737 N N . GLY A 1 87 ? -3.427 -14.929 -2.622 1.00 93.06 87 GLY A N 1
ATOM 738 C CA . GLY A 1 87 ? -4.824 -15.123 -3.017 1.00 93.06 87 GLY A CA 1
ATOM 739 C C . GLY A 1 87 ? -5.824 -14.256 -2.243 1.00 93.06 87 GLY A C 1
ATOM 740 O O . GLY A 1 87 ? -7.012 -14.57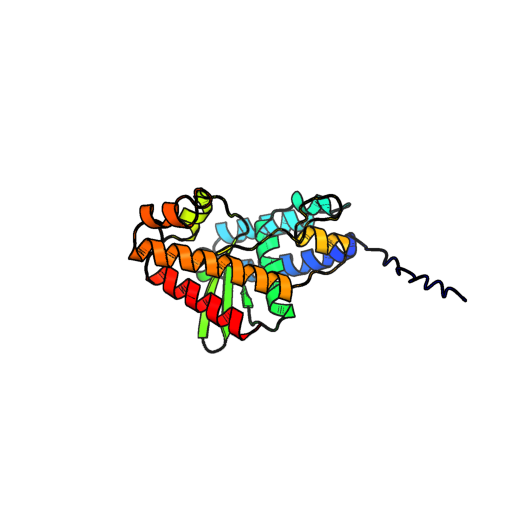1 -2.212 1.00 93.06 87 GLY A O 1
ATOM 741 N N . LEU A 1 88 ? -5.371 -13.169 -1.610 1.00 94.12 88 LEU A N 1
ATOM 742 C CA . LEU A 1 88 ? -6.255 -12.204 -0.961 1.00 94.12 88 LEU A CA 1
ATOM 743 C C . LEU A 1 88 ? -6.882 -11.299 -2.030 1.00 94.12 88 LEU A C 1
ATOM 745 O O . LEU A 1 88 ? -6.171 -10.572 -2.719 1.00 94.12 88 LEU A O 1
ATOM 749 N N . ASN A 1 89 ? -8.213 -11.321 -2.144 1.00 94.75 89 ASN A N 1
ATOM 750 C CA . ASN A 1 89 ? -8.948 -10.470 -3.080 1.00 94.75 89 ASN A CA 1
ATOM 751 C C . ASN A 1 89 ? -8.912 -9.004 -2.615 1.00 94.75 89 ASN A C 1
ATOM 753 O O . ASN A 1 89 ? -9.734 -8.577 -1.798 1.00 94.75 89 ASN A O 1
ATOM 757 N N . CYS A 1 90 ? -7.913 -8.276 -3.108 1.00 95.50 90 CYS A N 1
ATOM 758 C CA . CYS A 1 90 ? -7.654 -6.867 -2.854 1.00 95.50 90 CYS A CA 1
ATOM 759 C C . CYS A 1 90 ? -7.766 -6.113 -4.179 1.00 95.50 90 CYS A C 1
ATOM 761 O O . CYS A 1 90 ? -7.063 -6.441 -5.133 1.00 95.50 90 CYS A O 1
ATOM 763 N N . ILE A 1 91 ? -8.667 -5.137 -4.239 1.00 94.31 91 ILE A N 1
ATOM 764 C CA . ILE A 1 91 ? -8.976 -4.377 -5.450 1.00 94.31 91 ILE A CA 1
ATOM 765 C C . ILE A 1 91 ? -8.674 -2.905 -5.162 1.00 94.31 91 ILE A C 1
ATOM 767 O O . ILE A 1 91 ? -9.117 -2.422 -4.113 1.00 94.31 91 ILE A O 1
ATOM 771 N N . PRO A 1 92 ? -7.962 -2.189 -6.050 1.00 94.56 92 PRO A N 1
ATOM 772 C CA . PRO A 1 92 ? -7.814 -0.744 -5.938 1.00 94.56 92 PRO A CA 1
ATOM 773 C C . PRO A 1 92 ? -9.178 -0.057 -5.812 1.00 94.56 92 PRO A C 1
ATOM 775 O O . PRO A 1 92 ? -10.159 -0.438 -6.459 1.00 94.56 92 PRO A O 1
ATOM 778 N N . SER A 1 93 ? -9.259 0.939 -4.943 1.00 93.12 93 SER A N 1
ATOM 779 C CA . SER A 1 93 ? -10.420 1.818 -4.862 1.00 93.12 93 SER A CA 1
ATOM 780 C C . SER A 1 93 ? -10.431 2.776 -6.048 1.00 93.12 93 SER A C 1
ATOM 782 O O . SER A 1 93 ? -9.408 3.033 -6.684 1.00 93.12 93 SER A O 1
ATOM 784 N N . TYR A 1 94 ? -11.609 3.310 -6.358 1.00 87.69 94 TYR A N 1
ATOM 785 C CA . TYR A 1 94 ? -11.779 4.217 -7.483 1.00 87.69 94 TYR A CA 1
ATOM 786 C C . TYR A 1 94 ? -12.937 5.188 -7.255 1.00 87.69 94 TYR A C 1
ATOM 788 O O . TYR A 1 94 ? -13.751 5.012 -6.345 1.00 87.69 94 TYR A O 1
ATOM 796 N N . GLY A 1 95 ? -13.042 6.210 -8.107 1.00 85.06 95 GLY A N 1
ATOM 797 C CA . GLY A 1 95 ? -14.144 7.167 -8.061 1.00 85.06 95 GLY A CA 1
ATOM 798 C C . GLY A 1 95 ? -14.234 7.882 -6.712 1.00 85.06 95 GLY A C 1
ATOM 799 O O . GLY A 1 95 ? -13.243 8.410 -6.214 1.00 85.06 95 GLY A O 1
ATOM 800 N N . GLU A 1 96 ? -15.432 7.920 -6.125 1.00 86.12 96 GLU A N 1
ATOM 801 C CA . GLU A 1 96 ? -15.643 8.594 -4.840 1.00 86.12 96 GLU A CA 1
ATOM 802 C C . GLU A 1 96 ? -14.826 7.959 -3.713 1.00 86.12 96 GLU A C 1
ATOM 804 O O . GLU A 1 96 ? -14.239 8.705 -2.941 1.00 86.12 96 GLU A O 1
ATOM 809 N N . GLU A 1 97 ? -14.730 6.625 -3.656 1.00 89.12 97 GLU A N 1
ATOM 810 C CA . GLU A 1 97 ? -14.048 5.865 -2.591 1.00 89.12 97 GLU A CA 1
ATOM 811 C C . GLU A 1 97 ? -12.576 6.282 -2.445 1.00 89.12 97 GLU A C 1
ATOM 813 O O . GLU A 1 97 ? -12.093 6.516 -1.337 1.00 89.12 97 GLU A O 1
ATOM 818 N N . ASP A 1 98 ? -11.883 6.435 -3.571 1.00 87.94 98 ASP A N 1
ATOM 819 C CA . ASP A 1 98 ? -10.486 6.869 -3.602 1.00 87.94 98 ASP A CA 1
ATOM 820 C C . ASP A 1 98 ? -10.346 8.373 -3.322 1.00 87.94 98 ASP A C 1
ATOM 822 O O . ASP A 1 98 ? -9.486 8.793 -2.550 1.00 87.94 98 ASP A O 1
ATOM 826 N N . ILE A 1 99 ? -11.281 9.194 -3.818 1.00 85.81 99 ILE A N 1
ATOM 827 C CA . ILE A 1 99 ? -11.328 10.636 -3.519 1.00 85.81 99 ILE A CA 1
ATOM 828 C C . ILE A 1 99 ? -11.515 10.902 -2.019 1.00 85.81 99 ILE A C 1
ATOM 830 O O . ILE A 1 99 ? -10.937 11.855 -1.490 1.00 85.81 99 ILE A O 1
ATOM 834 N N . ILE A 1 100 ? -12.310 10.080 -1.327 1.00 87.81 100 ILE A N 1
ATOM 835 C CA . ILE A 1 100 ? -12.493 10.173 0.128 1.00 87.81 100 ILE A CA 1
ATOM 836 C C . ILE A 1 100 ? -11.387 9.457 0.923 1.00 87.81 100 ILE A C 1
ATOM 838 O O . ILE A 1 100 ? -11.393 9.511 2.154 1.00 87.81 100 ILE A O 1
ATOM 842 N N . GLY A 1 101 ? -10.401 8.869 0.235 1.00 89.25 101 GLY A N 1
ATOM 843 C CA . GLY A 1 101 ? -9.121 8.453 0.803 1.00 89.25 101 GLY A CA 1
ATOM 844 C C . GLY A 1 101 ? -8.984 6.969 1.130 1.00 89.25 101 GLY A C 1
ATOM 845 O O . GLY A 1 101 ? -8.219 6.648 2.033 1.00 89.25 101 GLY A O 1
ATOM 846 N N . ALA A 1 102 ? -9.734 6.072 0.483 1.00 94.88 102 ALA A N 1
ATOM 847 C CA . ALA A 1 102 ? -9.430 4.640 0.517 1.00 94.88 102 ALA A CA 1
ATOM 848 C C . ALA A 1 102 ? -8.537 4.273 -0.670 1.00 94.88 102 ALA A C 1
ATOM 850 O O . ALA A 1 102 ? -8.924 4.531 -1.799 1.00 94.88 102 ALA A O 1
ATOM 851 N N . ASP A 1 103 ? -7.433 3.567 -0.444 1.00 95.50 103 ASP A N 1
ATOM 852 C CA . ASP A 1 103 ? -6.595 3.047 -1.534 1.00 95.50 103 ASP A CA 1
ATOM 853 C C . ASP A 1 103 ? -7.129 1.721 -2.083 1.00 95.50 103 ASP A C 1
ATOM 855 O O . ASP A 1 103 ? -7.030 1.445 -3.276 1.00 95.50 103 ASP A O 1
ATOM 859 N N . PHE A 1 104 ? -7.718 0.889 -1.215 1.00 97.06 104 PHE A N 1
ATOM 860 C CA . PHE A 1 104 ? -8.149 -0.464 -1.563 1.00 97.06 104 PHE A CA 1
ATOM 861 C C . PHE A 1 104 ? -9.463 -0.868 -0.903 1.00 97.06 104 PHE A C 1
ATOM 863 O O . PHE A 1 104 ? -9.843 -0.377 0.165 1.00 97.06 104 PHE A O 1
ATOM 870 N N . LYS A 1 105 ? -10.088 -1.895 -1.480 1.00 95.75 105 LYS A N 1
ATOM 871 C CA . LYS A 1 105 ? -11.078 -2.743 -0.815 1.00 95.75 105 LYS A CA 1
ATOM 872 C C . LYS A 1 105 ? -10.649 -4.204 -0.810 1.00 95.75 105 LYS A C 1
ATOM 874 O O . LYS A 1 105 ? -10.228 -4.750 -1.825 1.00 95.75 105 LYS A O 1
ATOM 879 N N . ILE A 1 106 ? -10.809 -4.851 0.341 1.00 95.44 106 ILE A N 1
ATOM 880 C CA . ILE A 1 106 ? -10.622 -6.293 0.519 1.00 95.44 106 ILE A CA 1
ATOM 881 C C . ILE A 1 106 ? -11.995 -6.959 0.576 1.00 95.44 106 ILE A C 1
ATOM 883 O O . ILE A 1 106 ? -12.872 -6.510 1.320 1.00 95.44 106 ILE A O 1
ATOM 887 N N . ILE A 1 107 ? -12.168 -8.041 -0.185 1.00 93.19 107 ILE A N 1
ATOM 888 C CA . ILE A 1 107 ? -13.434 -8.776 -0.295 1.00 93.19 107 ILE A CA 1
ATOM 889 C C . ILE A 1 107 ? -13.235 -10.221 0.172 1.00 93.19 107 ILE A C 1
ATOM 891 O O . ILE A 1 107 ? -12.579 -11.017 -0.495 1.00 93.19 107 ILE A O 1
ATOM 895 N N . ASN A 1 108 ? -13.833 -10.586 1.308 1.00 87.25 108 ASN A N 1
ATOM 896 C CA . ASN A 1 108 ? -13.860 -11.973 1.785 1.00 87.25 108 ASN A CA 1
ATOM 897 C C . ASN A 1 108 ? -15.079 -12.231 2.686 1.00 87.25 108 ASN A C 1
ATOM 899 O O . ASN A 1 108 ? -15.011 -12.065 3.905 1.00 87.25 108 ASN A O 1
ATOM 903 N N . GLY A 1 109 ? -16.220 -12.574 2.079 1.00 86.31 109 GLY A N 1
ATOM 904 C CA . GLY A 1 109 ? -17.520 -12.707 2.760 1.00 86.31 109 GLY A CA 1
ATOM 905 C C . GLY A 1 109 ? -18.135 -11.375 3.220 1.00 86.31 109 GLY A C 1
ATOM 906 O O . GLY A 1 109 ? -19.350 -11.263 3.337 1.00 86.31 109 GLY A O 1
ATOM 907 N N . GLU A 1 110 ? -17.306 -10.354 3.418 1.00 91.31 110 GLU A N 1
ATOM 908 C CA . GLU A 1 110 ? -17.656 -8.946 3.593 1.00 91.31 110 GLU A CA 1
ATOM 909 C C . GLU A 1 110 ? -16.650 -8.064 2.830 1.00 91.31 110 GLU A C 1
ATOM 911 O O . GLU A 1 110 ? -15.523 -8.493 2.563 1.00 91.31 110 GLU A O 1
ATOM 916 N N . THR A 1 111 ? -17.059 -6.838 2.492 1.00 94.06 111 THR A N 1
ATOM 917 C CA . THR A 1 111 ? -16.206 -5.828 1.846 1.00 94.06 111 THR A CA 1
ATOM 918 C C . THR A 1 111 ? -15.719 -4.826 2.884 1.00 94.06 111 THR A C 1
AT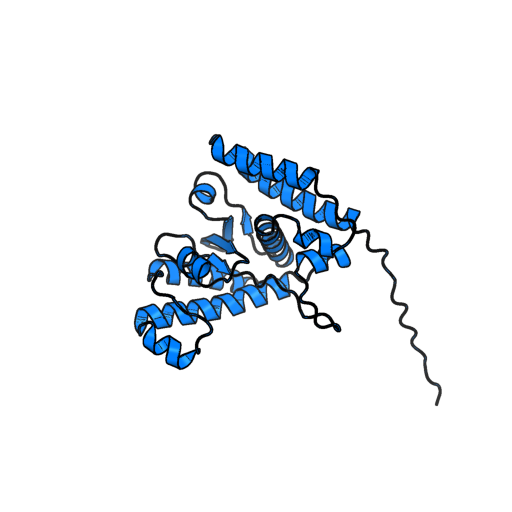OM 920 O O . THR A 1 111 ? -16.522 -4.260 3.631 1.00 94.06 111 THR A O 1
ATOM 923 N N . ARG A 1 112 ? -14.407 -4.582 2.929 1.00 95.75 112 ARG A N 1
ATOM 924 C CA . ARG A 1 112 ? -13.792 -3.575 3.805 1.00 95.75 112 ARG A CA 1
ATOM 925 C C . ARG A 1 112 ? -12.859 -2.680 3.006 1.00 95.75 112 ARG A C 1
ATOM 927 O O . ARG A 1 112 ? -11.983 -3.183 2.314 1.00 95.75 112 ARG A O 1
ATOM 934 N N . PHE A 1 113 ? -13.039 -1.375 3.153 1.00 96.44 113 PHE A N 1
ATOM 935 C CA . PHE A 1 113 ? -12.181 -0.351 2.565 1.00 96.44 113 PHE A CA 1
ATOM 936 C C . PHE A 1 113 ? -11.038 -0.000 3.511 1.00 96.44 113 PHE A C 1
ATOM 938 O O . PHE A 1 113 ? -11.228 0.001 4.732 1.00 96.44 113 PHE A O 1
ATOM 945 N N . LEU A 1 114 ? -9.874 0.299 2.948 1.00 97.19 114 LEU A N 1
ATOM 946 C CA . LEU A 1 114 ? -8.685 0.686 3.687 1.00 97.19 114 LEU A CA 1
ATOM 947 C C . LEU A 1 114 ? -7.798 1.634 2.876 1.00 97.19 114 LEU A C 1
ATOM 949 O O . LEU A 1 114 ? -7.844 1.667 1.651 1.00 97.19 114 LEU A O 1
ATOM 953 N N . ASP A 1 115 ? -6.958 2.349 3.602 1.00 96.56 115 ASP A N 1
ATOM 954 C CA . ASP A 1 115 ? -5.829 3.137 3.111 1.00 96.56 115 ASP A CA 1
ATOM 955 C C . ASP A 1 115 ? -4.532 2.421 3.513 1.00 96.56 115 ASP A C 1
ATOM 957 O O . ASP A 1 115 ? -4.508 1.651 4.481 1.00 96.56 115 ASP A O 1
ATOM 961 N N . VAL A 1 116 ? -3.443 2.645 2.789 1.00 96.00 116 VAL A N 1
ATOM 962 C CA . VAL A 1 116 ? -2.126 2.114 3.129 1.00 96.00 116 VAL A CA 1
ATOM 963 C C . VAL A 1 116 ? -1.099 3.235 3.160 1.00 96.00 116 VAL A C 1
ATOM 965 O O . VAL A 1 116 ? -1.132 4.200 2.406 1.00 96.00 116 VAL A O 1
ATOM 968 N N . THR A 1 117 ? -0.129 3.132 4.060 1.00 92.94 117 THR A N 1
ATOM 969 C CA . THR A 1 117 ? 0.951 4.113 4.100 1.00 92.94 117 THR A CA 1
ATOM 970 C C . THR A 1 117 ? 2.232 3.509 4.626 1.00 92.94 117 THR A C 1
ATOM 972 O O . THR A 1 117 ? 2.231 2.722 5.564 1.00 92.94 117 THR A O 1
ATOM 975 N N . MET A 1 118 ? 3.360 3.930 4.069 1.00 88.88 118 MET A N 1
ATOM 976 C CA . MET A 1 118 ? 4.677 3.659 4.649 1.00 88.88 118 MET A CA 1
ATOM 977 C C . MET A 1 118 ? 5.149 4.751 5.615 1.00 88.88 118 MET A C 1
ATOM 979 O O . MET A 1 118 ? 6.195 4.611 6.248 1.00 88.88 118 MET A O 1
ATOM 983 N N . ASN A 1 119 ? 4.427 5.872 5.704 1.00 83.69 119 ASN A N 1
ATOM 984 C CA . ASN A 1 119 ? 4.838 6.998 6.527 1.00 83.69 119 ASN A CA 1
ATOM 985 C C . ASN A 1 119 ? 4.377 6.784 7.972 1.00 83.69 119 ASN A C 1
ATOM 987 O O . ASN A 1 119 ? 3.219 7.005 8.324 1.00 83.69 119 ASN A O 1
ATOM 991 N N . THR A 1 120 ? 5.324 6.395 8.818 1.00 78.62 120 THR A N 1
ATOM 992 C CA . THR A 1 120 ? 5.104 6.132 10.244 1.00 78.62 120 THR A CA 1
ATOM 993 C C . THR A 1 120 ? 5.470 7.321 11.139 1.00 78.62 120 THR A C 1
ATOM 995 O O . THR A 1 120 ? 5.643 7.142 12.343 1.00 78.62 120 THR A O 1
ATOM 998 N N . SER A 1 121 ? 5.649 8.530 10.590 1.00 78.94 121 SER A N 1
ATOM 999 C CA . SER A 1 121 ? 5.910 9.716 11.421 1.00 78.94 121 SER A CA 1
ATOM 1000 C C . SER A 1 121 ? 4.738 9.990 12.369 1.00 78.94 121 SER A C 1
ATOM 1002 O O . SER A 1 121 ? 3.580 9.794 12.003 1.00 78.94 121 SER A O 1
ATOM 1004 N N . SER A 1 122 ? 5.017 10.475 13.585 1.00 74.38 122 SER A N 1
ATOM 1005 C CA . SER A 1 122 ? 3.975 10.697 14.601 1.00 74.38 122 SER A CA 1
ATOM 1006 C C . SER A 1 122 ? 2.882 11.661 14.132 1.00 74.38 122 SER A C 1
ATOM 1008 O O . SER A 1 122 ? 1.711 11.452 14.430 1.00 74.38 122 SER A O 1
ATOM 1010 N N . SER A 1 123 ? 3.245 12.702 13.375 1.00 77.75 123 SER A N 1
ATOM 1011 C CA . SER A 1 123 ? 2.280 13.650 12.807 1.00 77.75 123 SER A CA 1
ATOM 1012 C C . SER A 1 123 ? 1.368 12.991 11.772 1.00 77.75 123 SER A C 1
ATOM 1014 O O . SER A 1 123 ? 0.156 13.198 11.812 1.00 77.75 123 SER A O 1
ATOM 1016 N N . ASN A 1 124 ? 1.925 12.165 10.881 1.00 79.38 124 ASN A N 1
ATOM 1017 C CA . ASN A 1 124 ? 1.137 11.428 9.898 1.00 79.38 124 ASN A CA 1
ATOM 1018 C C . ASN A 1 124 ? 0.250 10.372 10.563 1.00 79.38 124 ASN A C 1
ATOM 1020 O O . ASN A 1 124 ? -0.903 10.216 10.177 1.00 79.38 124 ASN A O 1
ATOM 1024 N N . LEU A 1 125 ? 0.762 9.694 11.594 1.00 82.38 125 LEU A N 1
ATOM 1025 C CA . LEU A 1 125 ? 0.004 8.708 12.353 1.00 82.38 125 LEU A CA 1
ATOM 1026 C C . LEU A 1 125 ? -1.267 9.332 12.929 1.00 82.38 125 LEU A C 1
ATOM 1028 O O . LEU A 1 125 ? -2.343 8.816 12.665 1.00 82.38 125 LEU A O 1
ATOM 1032 N N . VAL A 1 126 ? -1.170 10.475 13.615 1.00 81.69 126 VAL A N 1
ATOM 1033 C CA . VAL A 1 126 ? -2.340 11.177 14.181 1.00 81.69 126 VAL A CA 1
ATOM 1034 C C . VAL A 1 126 ? -3.374 11.527 13.110 1.00 81.69 126 VAL A C 1
ATOM 1036 O O . VAL A 1 126 ? -4.573 11.394 13.346 1.00 81.69 126 VAL A O 1
ATOM 1039 N N . TYR A 1 127 ? -2.920 11.960 11.932 1.00 85.69 127 TYR A N 1
ATOM 1040 C CA . TYR A 1 127 ? -3.807 12.288 10.820 1.00 85.69 127 TYR A CA 1
ATOM 1041 C C . TYR A 1 127 ? -4.511 11.045 10.250 1.00 85.69 127 TYR A C 1
ATOM 1043 O O . TYR A 1 127 ? -5.720 11.075 10.031 1.00 85.69 127 TYR A O 1
ATOM 1051 N N . LYS A 1 128 ? -3.770 9.949 10.058 1.00 88.81 128 LYS A N 1
ATOM 1052 C CA . LYS A 1 128 ? -4.246 8.696 9.447 1.00 88.81 128 LYS A CA 1
ATOM 1053 C C . LYS A 1 128 ? -5.091 7.817 10.381 1.00 88.81 128 LYS A C 1
ATOM 1055 O O . LYS A 1 128 ? -5.795 6.930 9.910 1.00 88.81 128 LYS A O 1
ATOM 1060 N N . ILE A 1 129 ? -5.047 8.046 11.697 1.00 88.06 129 ILE A N 1
ATOM 1061 C CA . ILE A 1 129 ? -5.887 7.321 12.672 1.00 88.06 129 ILE A CA 1
ATOM 1062 C C . ILE A 1 129 ? -7.162 8.067 13.073 1.00 88.06 129 ILE A C 1
ATOM 1064 O O . ILE A 1 129 ? -7.829 7.670 14.028 1.00 88.06 129 ILE A O 1
ATOM 1068 N N . LYS A 1 130 ? -7.473 9.186 12.417 1.00 87.00 130 LYS A N 1
ATOM 1069 C CA . LYS A 1 130 ? -8.557 10.069 12.840 1.00 87.00 130 LYS A CA 1
ATOM 1070 C C . LYS A 1 130 ? -9.933 9.425 12.625 1.00 87.00 130 LYS A C 1
ATOM 1072 O O . LYS A 1 130 ? -10.197 8.821 11.592 1.00 87.00 130 LYS A O 1
ATOM 1077 N N . GLU A 1 131 ? -10.852 9.602 13.575 1.00 86.19 131 GLU A N 1
ATOM 1078 C CA . GLU A 1 131 ? -12.245 9.174 13.382 1.00 86.19 131 GLU A CA 1
ATOM 1079 C C . GLU A 1 131 ? -12.857 9.836 12.133 1.00 86.19 131 GLU A C 1
ATOM 1081 O O . GLU A 1 131 ? -12.706 11.041 11.910 1.00 86.19 131 GLU A O 1
ATOM 1086 N N . GLY A 1 132 ? -13.563 9.038 11.329 1.00 85.12 132 GLY A N 1
ATOM 1087 C CA . GLY A 1 132 ? -14.160 9.472 10.065 1.00 85.12 132 GLY A CA 1
ATOM 1088 C C . GLY A 1 132 ? -13.276 9.259 8.833 1.00 85.12 132 GLY A C 1
ATOM 1089 O O . GLY A 1 132 ? -13.731 9.553 7.732 1.00 85.12 132 GLY A O 1
ATOM 1090 N N . THR A 1 133 ? -12.055 8.732 8.985 1.00 90.56 133 THR A N 1
ATOM 1091 C CA . THR A 1 133 ? -11.237 8.248 7.861 1.00 90.56 133 THR A CA 1
ATOM 1092 C C . THR A 1 133 ? -11.376 6.736 7.684 1.00 90.56 133 THR A C 1
ATOM 1094 O O . THR A 1 133 ? -11.837 6.021 8.581 1.00 90.56 133 THR A O 1
ATOM 1097 N N . PHE A 1 134 ? -10.934 6.225 6.534 1.00 94.50 134 PHE A N 1
ATOM 1098 C CA . PHE A 1 134 ? -10.724 4.789 6.370 1.00 94.50 134 PHE A CA 1
ATOM 1099 C C . PHE A 1 134 ? -9.623 4.284 7.307 1.00 94.50 134 PHE A C 1
ATOM 1101 O O . PHE A 1 134 ? -8.720 5.049 7.659 1.00 94.50 134 PHE A O 1
ATOM 1108 N N . PRO A 1 135 ? -9.688 3.010 7.737 1.00 94.75 135 PRO A N 1
ATOM 1109 C CA . PRO A 1 135 ? -8.595 2.409 8.482 1.00 94.75 135 PRO A CA 1
ATOM 1110 C C . PRO A 1 135 ? -7.335 2.383 7.614 1.00 94.75 135 PRO A C 1
ATOM 1112 O O . PRO A 1 135 ? -7.353 1.849 6.506 1.00 94.75 135 PRO A O 1
ATOM 1115 N N . THR A 1 136 ? -6.244 2.930 8.143 1.00 95.38 136 THR A N 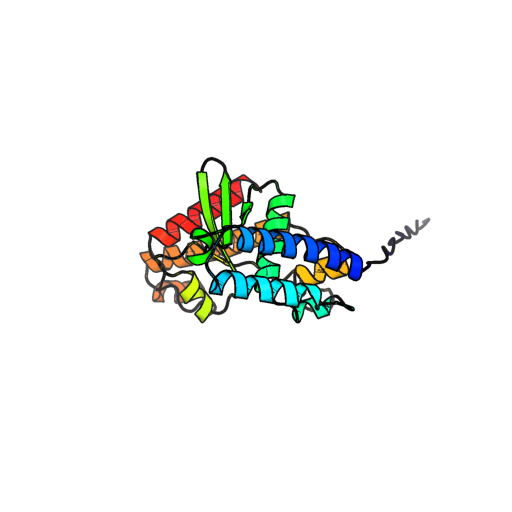1
ATOM 1116 C CA . THR A 1 136 ? -4.949 2.963 7.460 1.00 95.38 136 THR A CA 1
ATOM 1117 C C . THR A 1 136 ? -4.068 1.827 7.957 1.00 95.38 136 THR A C 1
ATOM 1119 O O . THR A 1 136 ? -3.843 1.693 9.162 1.00 95.38 136 THR A O 1
ATOM 1122 N N . LEU A 1 137 ? -3.526 1.034 7.036 1.00 96.19 137 LEU A N 1
ATOM 1123 C CA . LEU A 1 137 ? -2.471 0.074 7.331 1.00 96.19 137 LEU A CA 1
ATOM 1124 C C . LEU A 1 137 ? -1.099 0.726 7.184 1.00 96.19 137 LEU A C 1
ATOM 1126 O O . LEU A 1 137 ? -0.713 1.190 6.112 1.00 96.19 137 LEU A O 1
ATOM 1130 N N . PHE A 1 138 ? -0.325 0.697 8.263 1.00 93.25 138 PHE A N 1
ATOM 1131 C CA . PHE A 1 138 ? 1.066 1.126 8.263 1.00 93.25 138 PHE A CA 1
ATOM 1132 C C . PHE A 1 138 ? 1.950 -0.011 7.749 1.00 93.25 138 PHE A C 1
ATOM 1134 O O . PHE A 1 138 ? 2.170 -1.012 8.438 1.00 93.25 138 PHE A O 1
ATOM 1141 N N . LEU A 1 139 ? 2.427 0.134 6.517 1.00 92.94 139 LEU A N 1
ATOM 1142 C CA . LEU A 1 139 ? 3.239 -0.850 5.822 1.00 92.94 139 LEU A CA 1
ATOM 1143 C C . LEU A 1 139 ? 4.683 -0.814 6.348 1.00 92.94 139 LEU A C 1
ATOM 1145 O O . LEU A 1 139 ? 5.316 0.249 6.342 1.00 92.94 139 LEU A O 1
ATOM 1149 N N . PRO A 1 140 ? 5.253 -1.957 6.761 1.00 85.69 140 PRO A N 1
ATOM 1150 C CA . PRO A 1 140 ? 6.657 -2.053 7.124 1.00 85.69 140 PRO A CA 1
ATOM 1151 C C . PRO A 1 140 ? 7.490 -1.991 5.840 1.00 85.69 140 PRO A C 1
ATOM 1153 O O . PRO A 1 140 ? 7.847 -3.009 5.270 1.00 85.69 140 PRO A O 1
ATOM 1156 N N . TRP A 1 141 ? 7.784 -0.786 5.348 1.00 85.75 141 TRP A N 1
ATOM 1157 C CA . TRP A 1 141 ? 8.411 -0.591 4.030 1.00 85.75 141 TRP A CA 1
ATOM 1158 C C . TRP A 1 141 ? 9.852 -1.105 3.922 1.00 85.75 141 TRP A C 1
ATOM 1160 O O . TRP A 1 141 ? 10.395 -1.244 2.827 1.00 85.75 141 TRP A O 1
ATOM 1170 N N . ARG A 1 142 ? 10.481 -1.400 5.061 1.00 81.88 142 ARG A N 1
ATOM 1171 C CA . ARG A 1 142 ? 11.852 -1.902 5.135 1.00 81.88 142 ARG A CA 1
ATOM 1172 C C . ARG A 1 142 ? 11.856 -3.428 5.135 1.00 81.88 142 ARG A C 1
ATOM 1174 O O . ARG A 1 142 ? 11.260 -4.048 6.013 1.00 81.88 142 ARG A O 1
ATOM 1181 N N . ALA A 1 143 ? 12.580 -4.010 4.188 1.00 69.38 143 ALA A N 1
ATOM 1182 C CA . ALA A 1 143 ? 12.974 -5.407 4.216 1.00 69.38 143 ALA A CA 1
ATOM 1183 C C . ALA A 1 143 ? 14.023 -5.654 5.322 1.00 69.38 143 ALA A C 1
ATOM 1185 O O . ALA A 1 143 ? 14.532 -4.719 5.952 1.00 69.38 143 ALA A O 1
ATOM 1186 N N . ALA A 1 144 ? 14.338 -6.928 5.585 1.00 63.53 144 ALA A N 1
ATOM 1187 C CA . ALA A 1 144 ? 15.362 -7.306 6.559 1.00 63.53 144 ALA A CA 1
ATOM 1188 C C . ALA A 1 144 ? 16.701 -6.595 6.273 1.00 63.53 144 ALA A C 1
ATOM 1190 O O . ALA A 1 144 ? 17.039 -6.328 5.119 1.00 63.53 144 ALA A O 1
ATOM 1191 N N . LYS A 1 145 ? 17.467 -6.288 7.330 1.00 60.78 145 LYS A N 1
ATOM 1192 C CA . LYS A 1 145 ? 18.773 -5.629 7.190 1.00 60.78 145 LYS A CA 1
ATOM 1193 C C . LYS A 1 145 ? 19.705 -6.471 6.322 1.00 60.78 145 LYS A C 1
ATOM 1195 O O . LYS A 1 145 ? 19.787 -7.686 6.505 1.00 60.78 145 LYS A O 1
ATOM 1200 N N . SER A 1 146 ? 20.436 -5.810 5.429 1.00 60.09 146 SER A N 1
ATOM 1201 C CA . SER A 1 146 ? 21.549 -6.444 4.724 1.00 60.09 146 SER A CA 1
ATOM 1202 C C . SER A 1 146 ? 22.618 -6.931 5.717 1.00 60.09 146 SER A C 1
ATOM 1204 O O . SER A 1 146 ? 22.698 -6.405 6.835 1.00 60.09 146 SER A O 1
ATOM 1206 N N . PRO A 1 147 ? 23.492 -7.875 5.322 1.00 54.62 147 PRO A N 1
ATOM 1207 C CA . PRO A 1 147 ? 24.698 -8.206 6.086 1.00 54.62 147 PRO A CA 1
ATOM 1208 C C . PRO A 1 147 ? 25.566 -6.976 6.414 1.00 54.62 147 PRO A C 1
ATOM 1210 O O . PRO A 1 147 ? 26.247 -6.952 7.434 1.00 54.62 147 PRO A O 1
ATOM 1213 N N . GLN A 1 148 ? 25.499 -5.932 5.583 1.00 59.78 148 GLN A N 1
ATOM 1214 C CA . GLN A 1 148 ? 26.194 -4.652 5.738 1.00 59.78 148 GLN A CA 1
ATOM 1215 C C . GLN A 1 148 ? 25.410 -3.629 6.587 1.00 59.78 148 GLN A C 1
ATOM 1217 O O . GLN A 1 148 ? 25.845 -2.491 6.751 1.00 59.78 148 GLN A O 1
ATOM 1222 N N . GLY A 1 149 ? 24.248 -4.000 7.132 1.00 59.53 149 GLY A N 1
ATOM 1223 C CA . GLY A 1 149 ? 23.432 -3.148 7.998 1.00 59.53 149 GLY A CA 1
ATOM 1224 C C . GLY A 1 149 ? 22.614 -2.069 7.277 1.00 59.53 149 GLY A C 1
ATOM 1225 O O . GLY A 1 149 ? 21.957 -1.270 7.949 1.00 59.53 149 GLY A O 1
ATOM 1226 N N . THR A 1 150 ? 22.606 -2.041 5.941 1.00 61.38 150 THR A N 1
ATOM 1227 C CA . THR A 1 150 ? 21.752 -1.140 5.153 1.00 61.38 150 THR A CA 1
ATOM 1228 C C . THR A 1 150 ? 20.289 -1.588 5.212 1.00 61.38 150 THR A C 1
ATOM 1230 O O . THR A 1 150 ? 19.959 -2.763 5.039 1.00 61.38 150 THR A O 1
ATOM 1233 N N . ASN A 1 151 ? 19.395 -0.635 5.497 1.00 68.19 151 ASN A N 1
ATOM 1234 C CA . ASN A 1 151 ? 17.949 -0.852 5.467 1.00 68.19 151 ASN A CA 1
ATOM 1235 C C . ASN A 1 151 ? 17.479 -0.772 4.009 1.00 68.19 151 ASN A C 1
ATOM 1237 O O . ASN A 1 151 ? 17.404 0.325 3.461 1.00 68.19 151 ASN A O 1
ATOM 1241 N N . MET A 1 152 ? 17.167 -1.910 3.393 1.00 84.00 152 MET A N 1
ATOM 1242 C CA . MET A 1 152 ? 16.621 -1.961 2.033 1.00 84.00 152 MET A CA 1
ATOM 1243 C C . MET A 1 152 ? 15.095 -1.840 2.064 1.00 84.00 152 MET A C 1
ATOM 1245 O O . MET A 1 152 ? 14.459 -2.378 2.970 1.00 84.00 152 MET A O 1
ATOM 1249 N N . SER A 1 153 ? 14.489 -1.155 1.093 1.00 88.62 153 SER A N 1
ATOM 1250 C CA . SER A 1 153 ? 13.035 -1.201 0.896 1.00 88.62 153 SER A CA 1
ATOM 1251 C C . SER A 1 153 ? 12.621 -2.487 0.172 1.00 88.62 153 SER A C 1
ATOM 1253 O O . SER A 1 153 ? 13.447 -3.145 -0.460 1.00 88.62 153 SER A O 1
ATOM 1255 N N . PHE A 1 154 ? 11.340 -2.855 0.229 1.00 90.25 154 PHE A N 1
ATOM 1256 C CA . PHE A 1 154 ? 10.836 -3.966 -0.591 1.00 90.25 154 PHE A CA 1
ATOM 1257 C C . PHE A 1 154 ? 10.982 -3.694 -2.096 1.00 90.25 154 PHE A C 1
ATOM 1259 O O . PHE A 1 154 ? 11.300 -4.617 -2.842 1.00 90.25 154 PHE A O 1
ATOM 1266 N N . ALA A 1 155 ? 10.853 -2.432 -2.517 1.00 92.25 155 ALA A N 1
ATOM 1267 C CA . ALA A 1 155 ? 11.084 -2.021 -3.899 1.00 92.25 155 ALA A CA 1
ATOM 1268 C C . ALA A 1 155 ? 12.547 -2.186 -4.334 1.00 92.25 155 ALA A C 1
ATOM 1270 O O . ALA A 1 155 ? 12.803 -2.691 -5.423 1.00 92.25 155 ALA A O 1
ATOM 1271 N N . TYR A 1 156 ? 13.500 -1.860 -3.455 1.00 92.62 156 TYR A N 1
ATOM 1272 C CA . TYR A 1 156 ? 14.918 -2.136 -3.695 1.00 92.62 156 TYR A CA 1
ATOM 1273 C C . TYR A 1 156 ? 15.157 -3.633 -3.901 1.00 92.62 156 TYR A C 1
ATOM 1275 O O . TYR A 1 156 ? 15.772 -4.035 -4.881 1.00 92.62 156 TYR A O 1
ATOM 1283 N N . VAL A 1 157 ? 14.644 -4.467 -2.987 1.00 91.00 157 VAL A N 1
ATOM 1284 C CA . VAL A 1 157 ? 14.831 -5.926 -3.055 1.00 91.00 157 VAL A CA 1
ATOM 1285 C C . VAL A 1 157 ? 14.235 -6.497 -4.340 1.00 91.00 157 VAL A C 1
ATOM 1287 O O . VAL A 1 157 ? 14.820 -7.404 -4.923 1.00 91.00 157 VAL A O 1
ATOM 1290 N N . TYR A 1 158 ? 13.100 -5.965 -4.797 1.00 93.62 158 TYR A N 1
ATOM 1291 C CA . TYR A 1 158 ? 12.514 -6.389 -6.061 1.00 93.62 158 TYR A CA 1
ATOM 1292 C C . TYR A 1 158 ? 13.377 -5.994 -7.255 1.00 93.62 158 TYR A C 1
ATOM 1294 O O . TYR A 1 158 ? 13.637 -6.846 -8.092 1.00 93.62 158 TYR A O 1
ATOM 1302 N N . LEU A 1 159 ? 13.866 -4.752 -7.330 1.00 93.44 159 LEU A N 1
ATOM 1303 C CA . LEU A 1 159 ? 14.756 -4.356 -8.427 1.00 93.44 159 LEU A CA 1
ATOM 1304 C C . LEU A 1 159 ? 16.053 -5.173 -8.457 1.00 93.44 159 LEU A C 1
ATOM 1306 O O . LEU A 1 159 ? 16.532 -5.481 -9.541 1.00 93.44 159 LEU A O 1
ATOM 1310 N N . ASP A 1 160 ? 16.584 -5.543 -7.290 1.00 91.62 160 ASP A N 1
ATOM 1311 C CA . ASP A 1 160 ? 17.806 -6.346 -7.128 1.00 91.62 160 ASP A CA 1
ATOM 1312 C C . ASP A 1 160 ? 17.616 -7.842 -7.444 1.00 91.62 160 ASP A C 1
ATOM 1314 O O . ASP A 1 160 ? 18.575 -8.537 -7.764 1.00 91.62 160 ASP A O 1
ATOM 1318 N N . ARG A 1 161 ? 16.397 -8.385 -7.307 1.00 91.00 161 ARG A N 1
ATOM 1319 C CA . ARG A 1 161 ? 16.172 -9.850 -7.335 1.00 91.00 161 ARG A CA 1
ATOM 1320 C C . ARG A 1 161 ? 15.029 -10.320 -8.228 1.00 91.00 161 ARG A C 1
ATOM 1322 O O . ARG A 1 161 ? 14.785 -11.526 -8.303 1.00 91.00 161 ARG A O 1
ATOM 1329 N N . GLY A 1 162 ? 14.268 -9.400 -8.808 1.00 92.12 162 GLY A N 1
ATOM 1330 C CA . GLY A 1 162 ? 13.024 -9.656 -9.542 1.00 92.12 162 GLY A CA 1
ATOM 1331 C C . GLY A 1 162 ? 11.904 -10.265 -8.699 1.00 92.12 162 GLY A C 1
ATOM 1332 O O . GLY A 1 162 ? 10.975 -10.861 -9.232 1.00 92.12 162 GLY A O 1
ATOM 1333 N N . SER A 1 163 ? 12.010 -10.232 -7.366 1.00 92.00 163 SER A N 1
ATOM 1334 C CA . SER A 1 163 ? 10.998 -10.820 -6.485 1.00 92.00 163 SER A CA 1
ATOM 1335 C C . SER A 1 163 ? 11.087 -10.310 -5.048 1.00 92.00 163 SER A C 1
ATOM 1337 O O . SER A 1 163 ? 12.139 -9.892 -4.564 1.00 92.00 163 SER A O 1
ATOM 1339 N N . PHE A 1 164 ? 9.968 -10.407 -4.326 1.00 92.12 164 PHE A N 1
ATOM 1340 C CA . PHE A 1 164 ? 9.907 -10.225 -2.877 1.00 92.12 164 PHE A CA 1
ATOM 1341 C C . PHE A 1 164 ? 8.926 -11.222 -2.250 1.00 92.12 164 PHE A C 1
ATOM 1343 O O . PHE A 1 164 ? 8.023 -11.728 -2.911 1.00 92.12 164 PHE A O 1
ATOM 1350 N N . ASN A 1 165 ? 9.088 -11.504 -0.956 1.00 91.38 165 ASN A N 1
ATOM 1351 C CA . ASN A 1 165 ? 8.202 -12.415 -0.235 1.00 91.38 165 ASN A CA 1
ATOM 1352 C C . ASN A 1 165 ? 6.938 -11.679 0.248 1.00 91.38 165 ASN A C 1
ATOM 1354 O O . ASN A 1 165 ? 6.917 -11.133 1.355 1.00 91.38 165 ASN A O 1
ATOM 1358 N N . GLY A 1 166 ? 5.881 -11.692 -0.569 1.00 93.56 166 GLY A N 1
ATOM 1359 C CA . GLY A 1 166 ? 4.607 -11.037 -0.265 1.00 93.56 166 GLY A CA 1
ATOM 1360 C C . GLY A 1 166 ? 3.917 -11.587 0.986 1.00 93.56 166 GLY A C 1
ATOM 1361 O O . GLY A 1 166 ? 3.378 -10.825 1.787 1.00 93.56 166 GLY A O 1
ATOM 1362 N N . ARG A 1 167 ? 4.011 -12.898 1.243 1.00 94.19 167 ARG A N 1
ATOM 1363 C CA . ARG A 1 167 ? 3.468 -13.509 2.469 1.00 94.19 167 ARG A CA 1
ATOM 1364 C C . ARG A 1 167 ? 4.145 -12.956 3.726 1.00 94.19 167 ARG A C 1
ATOM 1366 O O . ARG A 1 167 ? 3.460 -12.586 4.677 1.00 94.19 167 ARG A O 1
ATOM 1373 N N . ALA A 1 168 ? 5.476 -12.877 3.739 1.00 91.69 168 ALA A N 1
ATOM 1374 C CA . ALA A 1 168 ? 6.227 -12.306 4.859 1.00 91.69 168 ALA A CA 1
ATOM 1375 C C . ALA A 1 168 ? 5.931 -10.808 5.038 1.00 91.69 168 ALA A C 1
ATOM 1377 O O . ALA A 1 168 ? 5.754 -10.349 6.168 1.00 91.69 168 ALA A O 1
ATOM 1378 N N . PHE A 1 169 ? 5.811 -10.069 3.931 1.00 93.62 169 PHE A N 1
ATOM 1379 C CA . PHE A 1 169 ? 5.403 -8.664 3.929 1.00 93.62 169 PHE A CA 1
ATOM 1380 C C . PHE A 1 169 ? 4.029 -8.463 4.591 1.00 93.62 169 PHE A C 1
ATOM 1382 O O . PHE A 1 169 ? 3.888 -7.633 5.494 1.00 93.62 169 PHE A O 1
ATOM 1389 N N . LEU A 1 170 ? 3.025 -9.266 4.220 1.00 95.62 170 LEU A N 1
ATOM 1390 C CA . LEU A 1 170 ? 1.688 -9.177 4.811 1.00 95.62 170 LEU A CA 1
ATOM 1391 C C . LEU A 1 170 ? 1.656 -9.626 6.275 1.00 95.62 170 LEU A C 1
ATOM 1393 O O . LEU A 1 170 ? 1.005 -8.964 7.080 1.00 95.62 170 LEU A O 1
ATOM 1397 N N . TYR A 1 171 ? 2.384 -10.678 6.667 1.00 94.19 171 TYR A N 1
ATOM 1398 C CA . TYR A 1 171 ? 2.487 -11.050 8.086 1.00 94.19 171 TYR A CA 1
ATOM 1399 C C . TYR A 1 171 ? 3.073 -9.918 8.931 1.00 94.19 171 TYR A C 1
ATOM 1401 O O . TYR A 1 171 ? 2.535 -9.608 9.994 1.00 94.19 171 TYR A O 1
ATOM 1409 N N . SER A 1 172 ? 4.143 -9.275 8.451 1.00 91.06 172 SER A N 1
ATOM 1410 C CA . SER A 1 172 ? 4.745 -8.132 9.139 1.00 91.06 172 SER A CA 1
ATOM 1411 C C . SER A 1 172 ? 3.771 -6.953 9.217 1.00 91.06 172 SER A C 1
ATOM 1413 O O . SER A 1 172 ? 3.609 -6.377 10.291 1.00 91.06 172 SER A O 1
ATOM 1415 N N . THR A 1 173 ? 3.050 -6.672 8.124 1.00 94.31 173 THR A N 1
ATOM 1416 C CA . THR A 1 173 ? 2.005 -5.637 8.068 1.00 94.31 173 THR A CA 1
ATOM 1417 C C . THR A 1 173 ? 0.912 -5.897 9.098 1.00 94.31 173 THR A C 1
ATOM 1419 O O . THR A 1 173 ? 0.562 -5.014 9.873 1.00 94.31 173 THR A O 1
ATOM 1422 N N . ILE A 1 174 ? 0.379 -7.114 9.172 1.00 95.50 174 ILE A N 1
ATOM 1423 C CA . ILE A 1 174 ? -0.655 -7.437 10.157 1.00 95.50 174 ILE A CA 1
ATOM 1424 C C . ILE A 1 174 ? -0.098 -7.328 11.576 1.00 95.50 174 ILE A C 1
ATOM 1426 O O . ILE A 1 174 ? -0.775 -6.786 12.445 1.00 95.50 174 ILE A O 1
ATOM 1430 N N . SER A 1 175 ? 1.113 -7.833 11.828 1.00 92.56 175 SER A N 1
ATOM 1431 C CA . SER A 1 175 ? 1.715 -7.808 13.163 1.00 92.56 175 SER A CA 1
ATOM 1432 C C . SER A 1 175 ? 1.873 -6.380 13.684 1.00 92.56 175 SER A C 1
ATOM 1434 O O . SER A 1 175 ? 1.372 -6.074 14.765 1.00 92.56 175 SER A O 1
ATOM 1436 N N . SER A 1 176 ? 2.484 -5.488 12.897 1.00 90.62 176 SER A N 1
ATOM 1437 C CA . SER A 1 176 ? 2.678 -4.086 13.291 1.00 90.62 176 SER A CA 1
ATOM 1438 C C . SER A 1 176 ? 1.344 -3.365 13.503 1.00 90.62 176 SER A C 1
ATOM 1440 O O . SER A 1 176 ? 1.162 -2.645 14.482 1.00 90.62 176 SER A O 1
ATOM 1442 N N . ASN A 1 177 ? 0.363 -3.597 12.631 1.00 94.12 177 ASN A N 1
ATOM 1443 C CA . ASN A 1 177 ? -0.939 -2.943 12.740 1.00 94.12 177 ASN A CA 1
ATOM 1444 C C . ASN A 1 177 ? -1.804 -3.511 13.877 1.00 94.12 177 ASN A C 1
ATOM 1446 O O . ASN A 1 177 ? -2.632 -2.789 14.430 1.00 94.12 177 ASN A O 1
ATOM 1450 N N . MET A 1 178 ? -1.599 -4.766 14.291 1.00 94.19 178 MET A N 1
ATOM 1451 C CA . MET A 1 178 ? -2.215 -5.318 15.503 1.00 94.19 178 MET A CA 1
ATOM 1452 C C . MET A 1 178 ? -1.650 -4.673 16.775 1.00 94.19 178 MET A C 1
ATOM 1454 O O . MET A 1 178 ? -2.410 -4.440 17.718 1.00 94.19 178 MET A O 1
ATOM 1458 N N . GLU A 1 179 ? -0.355 -4.348 16.803 1.00 90.12 179 GLU A N 1
ATOM 1459 C CA . GLU A 1 179 ? 0.249 -3.568 17.892 1.00 90.12 179 GLU A CA 1
ATOM 1460 C C . GLU A 1 179 ? -0.340 -2.154 17.934 1.00 90.12 179 GLU A C 1
ATOM 1462 O O . GLU A 1 179 ? -0.811 -1.721 18.985 1.00 90.12 179 GLU A O 1
ATOM 1467 N N . ILE A 1 180 ? -0.434 -1.472 16.785 1.00 88.62 180 ILE A N 1
ATOM 1468 C CA . ILE A 1 180 ? -1.095 -0.160 16.681 1.00 88.62 180 ILE A CA 1
ATOM 1469 C C . ILE A 1 180 ? -2.545 -0.246 17.171 1.00 88.62 180 ILE A C 1
ATOM 1471 O O . ILE A 1 180 ? -2.959 0.552 18.010 1.00 88.62 180 ILE A O 1
ATOM 1475 N N . LEU A 1 181 ? -3.314 -1.244 16.724 1.00 92.12 181 LEU A N 1
ATOM 1476 C CA . LEU A 1 181 ? -4.688 -1.467 17.178 1.00 92.12 181 LEU A CA 1
ATOM 1477 C C . LEU A 1 181 ? -4.770 -1.652 18.700 1.00 92.12 181 LEU A C 1
ATOM 1479 O O . LEU A 1 181 ? -5.698 -1.143 19.333 1.00 92.12 181 LEU A O 1
ATOM 1483 N N . HIS A 1 182 ? -3.821 -2.372 19.300 1.00 89.38 182 HIS A N 1
ATOM 1484 C CA . HIS A 1 182 ? -3.751 -2.537 20.749 1.00 89.38 182 HIS A CA 1
ATOM 1485 C C . HIS A 1 182 ? -3.509 -1.198 21.463 1.00 89.38 182 HIS A C 1
ATOM 1487 O O . HIS A 1 182 ? -4.202 -0.900 22.442 1.00 89.38 182 HIS A O 1
ATOM 1493 N N . CYS A 1 183 ? -2.603 -0.364 20.947 1.00 84.19 183 CYS A N 1
ATOM 1494 C CA . CYS A 1 183 ? -2.368 0.990 21.451 1.00 84.19 183 CYS A CA 1
ATOM 1495 C C . CYS A 1 183 ? -3.629 1.856 21.351 1.00 84.19 183 CYS A C 1
ATOM 1497 O O . CYS A 1 183 ? -4.038 2.452 22.343 1.00 84.19 183 CYS A O 1
ATOM 1499 N N . LEU A 1 184 ? -4.290 1.875 20.188 1.00 86.12 184 LEU A N 1
ATOM 1500 C CA . LEU A 1 184 ? -5.515 2.650 19.952 1.00 86.12 184 LEU A CA 1
ATOM 1501 C C . LEU A 1 184 ? -6.632 2.243 20.919 1.00 86.12 184 LEU A C 1
ATOM 1503 O O . LEU A 1 184 ? -7.228 3.092 21.580 1.00 86.12 184 LEU A O 1
ATOM 1507 N N . LYS A 1 185 ? -6.874 0.930 21.062 1.00 86.75 185 LYS A N 1
ATOM 1508 C CA . LYS A 1 185 ? -7.833 0.394 22.038 1.00 86.75 185 LYS A CA 1
ATOM 1509 C C . LYS A 1 185 ? -7.482 0.873 23.439 1.00 86.75 185 LYS A C 1
ATOM 1511 O O . LYS A 1 185 ? -8.333 1.421 24.129 1.00 86.75 185 LYS A O 1
ATOM 1516 N N . THR A 1 186 ? -6.232 0.702 23.850 1.00 79.75 186 THR A N 1
ATOM 1517 C CA . THR A 1 186 ? -5.796 1.108 25.187 1.00 79.75 186 THR A CA 1
ATOM 1518 C C . THR A 1 186 ? -5.984 2.611 25.407 1.00 79.75 186 THR A C 1
ATOM 1520 O O . THR A 1 186 ? -6.416 2.987 26.491 1.00 79.75 186 THR A O 1
ATOM 1523 N N . ASN A 1 187 ? -5.772 3.461 24.393 1.00 78.19 187 ASN A N 1
ATOM 1524 C CA . ASN A 1 187 ? -5.933 4.914 24.526 1.00 78.19 187 ASN A CA 1
ATOM 1525 C C . ASN A 1 187 ? -7.391 5.262 24.783 1.00 78.19 187 ASN A C 1
ATOM 1527 O O . ASN A 1 187 ? -7.705 5.909 25.778 1.00 78.19 187 ASN A O 1
ATOM 1531 N N . VAL A 1 188 ? -8.285 4.745 23.940 1.00 72.94 188 VAL A N 1
ATOM 1532 C CA . VAL A 1 188 ? -9.722 5.007 24.053 1.00 72.94 188 VAL A CA 1
ATOM 1533 C C . VAL A 1 188 ? -10.278 4.572 25.413 1.00 72.94 188 VAL A C 1
ATOM 1535 O O . VAL A 1 188 ? -11.174 5.228 25.937 1.00 72.94 188 VAL A O 1
ATOM 1538 N N . TRP A 1 189 ? -9.746 3.499 26.008 1.00 65.75 189 TRP A N 1
ATOM 1539 C CA . TRP A 1 189 ? -10.253 2.967 27.279 1.00 65.75 189 TRP A CA 1
ATOM 1540 C C . TRP A 1 189 ? -9.531 3.475 28.534 1.00 65.75 189 TRP A C 1
ATOM 1542 O O . TRP A 1 189 ? -10.132 3.454 29.605 1.00 65.75 189 TRP A O 1
ATOM 1552 N N . ARG A 1 190 ? -8.257 3.876 28.442 1.00 65.62 190 ARG A N 1
ATOM 1553 C CA . ARG A 1 190 ? -7.401 4.184 29.608 1.00 65.62 190 ARG A CA 1
ATOM 1554 C C . ARG A 1 190 ? -6.740 5.565 29.574 1.00 65.62 190 ARG A C 1
ATOM 1556 O O . ARG A 1 190 ? -6.154 5.981 30.568 1.00 65.62 190 ARG A O 1
ATOM 1563 N N . GLY A 1 191 ? -6.844 6.285 28.460 1.00 62.56 191 GLY A N 1
ATOM 1564 C CA . GLY A 1 191 ? -6.178 7.566 28.246 1.00 62.56 191 GLY A CA 1
ATOM 1565 C C . GLY A 1 191 ? -4.705 7.434 27.840 1.00 62.56 191 GLY A C 1
ATOM 1566 O O . GLY A 1 191 ? -4.050 6.408 28.033 1.00 62.56 191 GLY A O 1
ATOM 1567 N N . GLU A 1 192 ? -4.171 8.500 27.243 1.00 60.75 192 GLU A N 1
ATOM 1568 C CA . GLU A 1 192 ? -2.831 8.527 26.638 1.00 60.75 192 GLU A CA 1
ATOM 1569 C C . GLU A 1 192 ? -1.689 8.389 27.664 1.00 60.75 192 GLU A C 1
ATOM 1571 O O . GLU A 1 192 ? -0.665 7.759 27.383 1.00 60.75 192 GLU A O 1
ATOM 1576 N N . ASP A 1 193 ? -1.886 8.910 28.878 1.00 61.16 193 ASP A N 1
ATOM 1577 C CA . ASP A 1 193 ? -0.890 8.883 29.955 1.00 61.16 193 ASP A CA 1
ATOM 1578 C C . ASP A 1 193 ? -0.605 7.468 30.475 1.00 61.16 193 ASP A C 1
ATOM 1580 O O . ASP A 1 193 ? 0.522 7.169 30.877 1.00 61.16 193 ASP A O 1
ATOM 1584 N N . GLU A 1 194 ? -1.592 6.567 30.453 1.00 60.22 194 GLU A N 1
ATOM 1585 C CA . GLU A 1 194 ? -1.373 5.169 30.832 1.00 60.22 194 GLU A CA 1
ATOM 1586 C C . GLU A 1 194 ? -0.602 4.392 29.761 1.00 60.22 194 GLU A C 1
ATOM 1588 O O . GLU A 1 194 ? 0.218 3.539 30.097 1.00 60.22 194 GLU A O 1
ATOM 1593 N N . ILE A 1 195 ? -0.779 4.718 28.478 1.00 57.25 195 ILE A N 1
ATOM 1594 C CA . ILE A 1 195 ? -0.031 4.067 27.392 1.00 57.25 195 ILE A CA 1
ATOM 1595 C C . ILE A 1 195 ? 1.443 4.441 27.429 1.00 57.25 195 ILE A C 1
ATOM 1597 O O . ILE A 1 195 ? 2.294 3.564 27.275 1.00 57.25 195 ILE A O 1
ATOM 1601 N N . ARG A 1 196 ? 1.764 5.722 27.660 1.00 58.56 196 ARG A N 1
ATOM 1602 C CA . ARG A 1 196 ? 3.160 6.183 27.745 1.00 58.56 196 ARG A CA 1
ATOM 1603 C C . ARG A 1 196 ? 3.934 5.457 28.847 1.00 58.56 196 ARG A C 1
ATOM 1605 O O . ARG A 1 196 ? 5.118 5.176 28.676 1.00 58.56 196 ARG A O 1
ATOM 1612 N N . LYS A 1 197 ? 3.259 5.082 29.941 1.00 57.66 197 LYS A N 1
ATOM 1613 C CA . LYS A 1 197 ? 3.839 4.262 31.020 1.00 57.66 197 LYS A CA 1
ATOM 1614 C C . LYS A 1 197 ? 4.133 2.817 30.596 1.00 57.66 197 LYS A C 1
ATOM 1616 O O . LYS A 1 197 ? 5.022 2.206 31.176 1.00 57.66 197 LYS A O 1
ATOM 1621 N N . ILE A 1 198 ? 3.402 2.274 29.620 1.00 54.47 198 ILE A N 1
ATOM 1622 C CA . ILE A 1 198 ? 3.496 0.867 29.191 1.00 54.47 198 ILE A CA 1
ATOM 1623 C C . ILE A 1 198 ? 4.449 0.692 27.998 1.00 54.47 198 ILE A C 1
ATOM 1625 O O . ILE A 1 198 ? 5.231 -0.253 27.980 1.00 54.47 198 ILE A O 1
ATOM 1629 N N . LEU A 1 199 ? 4.394 1.582 27.001 1.00 53.25 199 LEU A N 1
ATOM 1630 C CA . LEU A 1 199 ? 5.074 1.406 25.705 1.00 53.25 199 LEU A CA 1
ATOM 1631 C C . LEU A 1 199 ? 6.297 2.317 25.497 1.00 53.25 199 LEU A C 1
ATOM 1633 O O . LEU A 1 199 ? 6.966 2.234 24.464 1.00 53.25 199 LEU A O 1
ATOM 1637 N N . GLY A 1 200 ? 6.605 3.184 26.466 1.00 51.75 200 GLY A N 1
ATOM 1638 C CA . GLY A 1 200 ? 7.687 4.163 26.368 1.00 51.75 200 GLY A CA 1
ATOM 1639 C C . GLY A 1 200 ? 7.384 5.323 25.408 1.00 51.75 200 GLY A C 1
ATOM 1640 O O . GLY A 1 200 ? 6.273 5.481 24.907 1.00 51.75 200 GLY A O 1
ATOM 1641 N N . ASN A 1 201 ? 8.393 6.159 25.140 1.00 52.31 201 ASN A N 1
ATOM 1642 C CA . ASN A 1 201 ? 8.260 7.397 24.349 1.00 52.31 201 ASN A CA 1
ATOM 1643 C C . ASN A 1 201 ? 8.152 7.178 22.826 1.00 52.31 201 ASN A C 1
ATOM 1645 O O . ASN A 1 201 ? 8.161 8.143 22.065 1.00 52.31 201 ASN A O 1
ATOM 1649 N N . THR A 1 202 ? 8.100 5.931 22.362 1.00 46.38 202 THR A N 1
ATOM 1650 C CA . THR A 1 202 ? 8.244 5.583 20.941 1.00 46.38 202 THR A CA 1
ATOM 1651 C C . THR A 1 202 ? 7.008 5.919 20.098 1.00 46.38 202 THR A C 1
ATOM 1653 O O . THR A 1 202 ? 7.133 6.072 18.888 1.00 46.38 202 THR A O 1
ATOM 1656 N N . TYR A 1 203 ? 5.835 6.096 20.722 1.00 49.97 203 TYR A N 1
ATOM 1657 C CA . TYR A 1 203 ? 4.593 6.501 20.054 1.00 49.97 203 TYR A CA 1
ATOM 1658 C C . TYR A 1 203 ? 3.873 7.572 20.872 1.00 49.97 203 TYR A C 1
ATOM 1660 O O . TYR A 1 203 ? 3.482 7.339 22.013 1.00 49.97 203 TYR A O 1
ATOM 1668 N N . THR A 1 204 ? 3.736 8.771 20.305 1.00 52.88 204 THR A N 1
ATOM 1669 C CA . THR A 1 204 ? 3.523 9.983 21.109 1.00 52.88 204 THR A CA 1
ATOM 1670 C C . THR A 1 204 ? 2.123 10.581 21.067 1.00 52.88 204 THR A C 1
ATOM 1672 O O . THR A 1 204 ? 1.915 11.541 21.799 1.00 52.88 204 THR A O 1
ATOM 1675 N N . ASN A 1 205 ? 1.172 10.062 20.275 1.00 60.09 205 ASN A N 1
ATOM 1676 C CA . ASN A 1 205 ? -0.206 10.571 20.281 1.00 60.09 205 ASN A CA 1
ATOM 1677 C C . ASN A 1 205 ? -1.195 9.630 19.555 1.00 60.09 205 ASN A C 1
ATOM 1679 O O . ASN A 1 205 ? -1.049 9.399 18.356 1.00 60.09 205 ASN A O 1
ATOM 1683 N N . PHE A 1 206 ? -2.221 9.135 20.263 1.00 63.91 206 PHE A N 1
ATOM 1684 C CA . PHE A 1 206 ? -3.325 8.339 19.687 1.00 63.91 206 PHE A CA 1
ATOM 1685 C C . PHE A 1 206 ? -4.713 8.981 19.897 1.00 63.91 206 PHE A C 1
ATOM 1687 O O . PHE A 1 206 ? -5.740 8.332 19.720 1.00 63.91 206 PHE A O 1
ATOM 1694 N N . SER A 1 207 ? -4.759 10.263 20.266 1.00 64.44 207 SER A N 1
ATOM 1695 C CA . SER A 1 207 ? -5.984 10.984 20.657 1.00 64.44 207 SER A CA 1
ATOM 1696 C C . SER A 1 207 ? -7.000 11.222 19.526 1.00 64.44 207 SER A C 1
ATOM 1698 O O . SER A 1 207 ? -8.106 11.690 19.786 1.00 64.44 207 SER A O 1
ATOM 1700 N N . GLY A 1 208 ? -6.647 10.914 18.271 1.00 63.72 208 GLY A N 1
ATOM 1701 C CA . GLY A 1 208 ? -7.495 11.157 17.099 1.00 63.72 208 GLY A CA 1
ATOM 1702 C C . GLY A 1 208 ? -8.492 10.044 16.761 1.00 63.72 208 GLY A C 1
ATOM 1703 O O . GLY A 1 208 ? -9.456 10.307 16.040 1.00 63.72 208 GLY A O 1
ATOM 1704 N N . SER A 1 209 ? -8.282 8.819 17.252 1.00 74.12 209 SER A N 1
ATOM 1705 C CA . SER A 1 209 ? -9.089 7.655 16.863 1.00 74.12 209 SER A CA 1
ATOM 1706 C C . SER A 1 209 ? -10.326 7.475 17.731 1.00 74.12 209 SER A C 1
ATOM 1708 O O . SER A 1 209 ? -10.228 7.527 18.958 1.00 74.12 209 SER A O 1
ATOM 1710 N N . GLY A 1 210 ? -11.468 7.174 17.116 1.00 79.38 210 GLY A N 1
ATOM 1711 C CA . GLY A 1 210 ? -12.680 6.780 17.822 1.00 79.38 210 GLY A CA 1
ATOM 1712 C C . GLY A 1 210 ? -12.974 5.283 17.710 1.00 79.38 210 GLY A C 1
ATOM 1713 O O . GLY A 1 210 ? -12.224 4.481 17.142 1.00 79.38 210 GLY A O 1
ATOM 1714 N N . ILE A 1 211 ? -14.097 4.885 18.309 1.00 84.69 211 ILE A N 1
ATOM 1715 C CA . ILE A 1 211 ? -14.519 3.481 18.375 1.00 84.69 211 ILE A CA 1
ATOM 1716 C C . ILE A 1 211 ? -14.806 2.926 16.973 1.00 84.69 211 ILE A C 1
ATOM 1718 O O . ILE A 1 211 ? -14.583 1.731 16.750 1.00 84.69 211 ILE A O 1
ATOM 1722 N N . GLN A 1 212 ? -15.296 3.744 16.031 1.00 87.00 212 GLN A N 1
ATOM 1723 C CA . GLN A 1 212 ? -15.607 3.258 14.687 1.00 87.00 212 GLN A CA 1
ATOM 1724 C C . GLN A 1 212 ? -14.327 2.959 13.912 1.00 87.00 212 GLN A C 1
ATOM 1726 O O . GLN A 1 212 ? -14.221 1.862 13.365 1.00 87.00 212 GLN A O 1
ATOM 1731 N N . TYR A 1 213 ? -13.331 3.852 13.948 1.00 91.50 213 TYR A N 1
ATOM 1732 C CA . TYR A 1 213 ? -12.024 3.602 13.340 1.00 91.50 213 TYR A CA 1
ATOM 1733 C C . TYR A 1 213 ? -11.403 2.300 13.861 1.00 91.50 213 TYR A C 1
ATOM 1735 O O . TYR A 1 213 ? -11.019 1.427 13.082 1.00 91.50 213 TYR A O 1
ATOM 1743 N N . ILE A 1 214 ? -11.383 2.118 15.187 1.00 92.00 214 ILE A N 1
ATOM 1744 C CA . ILE A 1 214 ? -10.829 0.918 15.835 1.00 92.00 214 ILE A CA 1
ATOM 1745 C C . ILE A 1 214 ? -11.534 -0.356 15.357 1.00 92.00 214 ILE A C 1
ATOM 1747 O O . ILE A 1 214 ? -10.874 -1.352 15.058 1.00 92.00 214 ILE A O 1
ATOM 1751 N N . ARG A 1 215 ? -12.871 -0.345 15.281 1.00 92.81 215 ARG A N 1
ATOM 1752 C CA . ARG A 1 215 ? -13.652 -1.497 14.801 1.00 92.81 215 ARG A CA 1
ATOM 1753 C C . ARG A 1 215 ? -13.388 -1.786 13.325 1.00 92.81 215 ARG A C 1
ATOM 1755 O O . ARG A 1 215 ? -13.283 -2.955 12.960 1.00 92.81 215 ARG A O 1
ATOM 1762 N N . SER A 1 216 ? -13.265 -0.750 12.498 1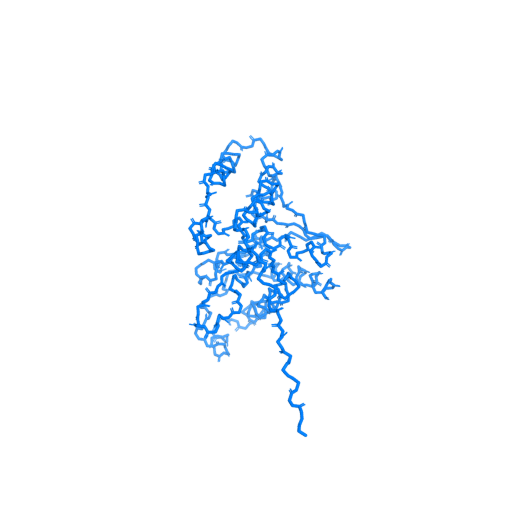.00 94.75 216 SER A N 1
ATOM 1763 C CA . SER A 1 216 ? -12.954 -0.881 11.073 1.00 94.75 216 SER A CA 1
ATOM 1764 C C . SER A 1 216 ? -11.560 -1.468 10.851 1.00 94.75 216 SER A C 1
ATOM 1766 O O . SER A 1 216 ? -11.434 -2.452 10.123 1.00 94.75 216 SER A O 1
ATOM 1768 N N . LEU A 1 217 ? -10.538 -0.949 11.544 1.00 96.25 217 LEU A N 1
ATOM 1769 C CA . LEU A 1 217 ? -9.173 -1.481 11.490 1.00 96.25 217 LEU A CA 1
ATOM 1770 C C . LEU A 1 217 ? -9.123 -2.938 11.970 1.00 96.25 217 LEU A C 1
ATOM 1772 O O . LEU A 1 217 ? -8.520 -3.791 11.323 1.00 96.25 217 LEU A O 1
ATOM 1776 N N . GLU A 1 218 ? -9.812 -3.261 13.068 1.00 96.12 218 GLU A N 1
ATOM 1777 C CA . GLU A 1 218 ? -9.923 -4.641 13.545 1.00 96.12 218 GLU A CA 1
ATOM 1778 C C . GLU A 1 218 ? -10.591 -5.570 12.517 1.00 96.12 218 GLU A C 1
ATOM 1780 O O . GLU A 1 218 ? -10.162 -6.715 12.365 1.00 96.12 218 GLU A O 1
ATOM 1785 N N . GLY A 1 219 ? -11.623 -5.097 11.814 1.00 96.06 219 GLY A N 1
ATOM 1786 C CA . GLY A 1 219 ? -12.281 -5.837 10.735 1.00 96.06 219 GLY A CA 1
ATOM 1787 C C . GLY A 1 219 ? -11.325 -6.149 9.584 1.00 96.06 219 GLY A C 1
ATOM 1788 O O . GLY A 1 219 ? -11.173 -7.316 9.221 1.00 96.06 219 GLY A O 1
ATOM 1789 N N . VAL A 1 220 ? -10.615 -5.134 9.079 1.00 96.94 220 VAL A N 1
ATOM 1790 C CA . VAL A 1 220 ? -9.599 -5.289 8.020 1.00 96.94 220 VAL A CA 1
ATOM 1791 C C . VAL A 1 220 ? -8.535 -6.309 8.432 1.00 96.94 220 VAL A C 1
ATOM 1793 O O . VAL A 1 220 ? -8.301 -7.283 7.717 1.00 96.94 220 VAL A O 1
ATOM 1796 N N . LEU A 1 221 ? -7.951 -6.163 9.626 1.00 96.88 221 LEU A N 1
ATOM 1797 C CA . LEU A 1 221 ? -6.910 -7.074 10.112 1.00 96.88 221 LEU A CA 1
ATOM 1798 C C . LEU A 1 221 ? -7.423 -8.511 10.290 1.00 96.88 221 LEU A C 1
ATOM 1800 O O . LEU A 1 221 ? -6.705 -9.464 9.983 1.00 96.88 221 LEU A O 1
ATOM 1804 N N . LYS A 1 222 ? -8.671 -8.698 10.740 1.00 95.12 222 LYS A N 1
ATOM 1805 C CA . LYS A 1 222 ? -9.299 -10.028 10.823 1.00 95.12 222 LYS A CA 1
ATOM 1806 C C . LYS A 1 222 ? -9.474 -10.666 9.447 1.00 95.12 222 LYS A C 1
ATOM 1808 O O . LYS A 1 222 ? -9.223 -11.864 9.322 1.00 95.12 222 LYS A O 1
ATOM 1813 N N . LEU A 1 223 ? -9.886 -9.905 8.431 1.00 93.56 223 LEU A N 1
ATOM 1814 C CA . LEU A 1 223 ? -10.018 -10.421 7.065 1.00 93.56 223 LEU A CA 1
ATOM 1815 C C . LEU A 1 223 ? -8.674 -10.824 6.470 1.00 93.56 223 LEU A C 1
ATOM 1817 O O . LEU A 1 223 ? -8.570 -11.907 5.894 1.00 93.56 223 LEU A O 1
ATOM 1821 N N . MET A 1 224 ? -7.646 -9.995 6.646 1.00 94.56 224 MET A N 1
ATOM 1822 C CA . MET A 1 224 ? -6.307 -10.308 6.152 1.00 94.56 224 MET A CA 1
ATOM 1823 C C . MET A 1 224 ? -5.753 -11.578 6.811 1.00 94.56 224 MET A C 1
ATOM 1825 O O . MET A 1 224 ? -5.265 -12.463 6.117 1.00 94.56 224 MET A O 1
ATOM 1829 N N . ARG A 1 225 ? -5.906 -11.731 8.136 1.00 93.31 225 ARG A N 1
ATOM 1830 C CA . ARG A 1 225 ? -5.418 -12.913 8.876 1.00 93.31 225 ARG A CA 1
ATOM 1831 C C . ARG A 1 225 ? -6.071 -14.225 8.460 1.00 93.31 225 ARG A C 1
ATOM 1833 O O . ARG A 1 225 ? -5.432 -15.259 8.571 1.00 93.31 225 ARG A O 1
ATOM 1840 N N . LYS A 1 226 ? -7.330 -14.206 8.018 1.00 89.12 226 LYS A N 1
ATOM 1841 C CA . LYS A 1 226 ? -8.021 -15.422 7.556 1.00 89.12 226 LYS A CA 1
ATOM 1842 C C . LYS A 1 226 ? -7.431 -15.997 6.264 1.00 89.12 226 LYS A C 1
ATOM 1844 O O . LYS A 1 226 ? -7.694 -17.155 5.970 1.00 89.12 226 LYS A O 1
ATOM 1849 N N . ASN A 1 227 ? -6.684 -15.193 5.507 1.00 81.25 227 ASN A N 1
ATOM 1850 C CA . ASN A 1 227 ? -6.128 -15.559 4.203 1.00 81.25 227 ASN A CA 1
ATOM 1851 C C . ASN A 1 227 ? -4.607 -15.798 4.230 1.00 81.25 227 ASN A C 1
ATOM 1853 O O . ASN A 1 227 ? -4.018 -16.050 3.182 1.00 81.25 227 ASN A O 1
ATOM 1857 N N . LEU A 1 228 ? -3.967 -15.706 5.403 1.00 83.56 228 LEU A N 1
ATOM 1858 C CA . LEU A 1 228 ? -2.539 -15.980 5.583 1.00 83.56 228 LEU A CA 1
ATOM 1859 C C . LEU A 1 228 ? -2.320 -17.275 6.356 1.00 83.56 228 LEU A C 1
ATOM 1861 O O . LEU A 1 228 ? -1.740 -18.197 5.745 1.00 83.56 228 LEU A O 1
#

=== Feature glossary ===
Key to the feature types in this record:

pLDDT. pLDDT is the predicted lDDT-Cα score: AlphaFold's confidence that the local environment of each residue (all inter-atomic distances within 15 Å) is correctly placed. It is a per-residue number between 0 and 100, with higher meaning more reliable.

Radius of gyration, Cα contacts, bounding box. The geometric summary reports three shape descriptors. Rg (radius of gyration) measures how spread out the Cα atoms are about their centre of mass; compact globular proteins have small Rg, elongated or unfolded ones large. Cα contacts (<8 Å, |i−j|>4) count long-range residue pairs in spatial proximity — high for tightly packed folds, near zero for rods or random coil. The bounding-box extents give the protein's footprint along x, y, z in Å.

Backbone torsions (φ/ψ). Backbone dihedral angles. Every residue except chain termini has a φ (preceding-C → N → Cα → C) and a ψ (N → Cα → C → next-N). They are reported in degrees following the IUPAC sign convention. Secondary structure is essentially a statement about which (φ, ψ) basin each residue occupies.

Contact-map, Ramachandran, and PAE plots. Plot images: a contact map (which residues are close in 3D, as an N×N binary image), a Ramachandran scatter (backbone torsion angles, revealing secondary-structure composition at a glance), and — for AlphaFold structures — a PAE heatmap (pairwise prediction confidence).

Predicted aligned error. Predicted Aligned Error (PAE) is an AlphaFold confidence matrix: entry (i, j) is the expected error in the position of residue j, in ångströms, when the prediction is superimposed on the true structure at residue i. Low PAE within a block of residues means that block is internally rigid and well-predicted; high PAE between two blocks means their relative placement is uncertain even if each block individually is confident.

Secondary structure (3-state, P-SEA). Three-state secondary structure (P-SEA) collapses the eight DSSP classes into helix (a), strand (b), and coil (c). P-SEA assigns these from Cα geometry alone — distances and angles — without requiring backbone oxygens, so it works on any Cα trace.

Solvent-accessible surface area. Solvent-accessible surface area (SASA) is the area in Å² traced out by the centre of a 1.4 Å probe sphere (a water molecule) rolled over the protein's van der Waals surface (Shrake–Rupley / Lee–Richards construction). Buried residues have near-zero SASA; fully exposed residues can exceed 200 Å². The total SASA scales roughly with the number of surface residues.

Foldseek 3Di. The Foldseek 3Di string encodes local tertiary geometry as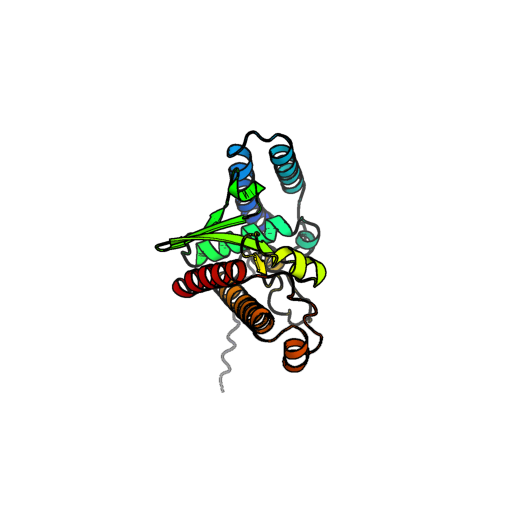 a 20-letter alphabet — one character per residue — derived from the relative positions of nearby Cα atoms. Unlike the amino-acid sequence, 3Di is a direct function of the 3D structure, so two proteins with the same fold have similar 3Di strings even at low sequence identity.

B-factor. For experimental (PDB) structures, the B-factor (temperature factor) quantifies the positional spread of each atom in the crystal — a combination of thermal vibration and static disorder — in units of Å². High B-factors mark flexible loops or poorly resolved regions; low B-factors mark the rigid, well-ordered core.

mmCIF coordinates. The mmCIF block holds the 3D Cartesian coordinates of each backbone atom (N, Cα, C, O) in ångströms. mmCIF is the PDB's canonical archive format — a tagged-loop text representation of the atomic model.

InterPro / GO / CATH / organism. Functional annotations link the protein to curated databases. InterPro entries identify conserved domains and families by matching the sequence against member-database signatures (Pfam, PROSITE, CDD, …). Gene Ontology (GO) terms describe molecular function, biological process, and cellular component in a controlled vocabulary. CATH places the structure in a hierarchical fold classification (Class/Architecture/Topology/Homologous-superfamily). The organism is the source species.

Rendered structure images. Structure images are PyMOL renders from six orthogonal camera directions. Cartoon representation draws helices as coils and strands as arrows; sticks shows the backbone as bonds; surface shows the solvent-excluded envelope. Rainbow coloring maps sequence position to hue (blue→red, N→C); chain coloring assigns a distinct color per polypeptide.

Sequence. This is the polypeptide sequence — one letter per residue, N-terminus first. Length ranges from a few dozen residues for small domains to over a thousand for large multi-domain proteins.

Secondary structure (8-state, DSSP). The SS8 string is DSSP's per-residue secondary-structure call. α-helix (H) means an i→i+4 H-bond ladder; β-strand (E) means the residue participates in a β-sheet; 3₁₀ (G) and π (I) are tighter and wider helices; T/S are turns/bends; '-' is loop.

Nearest PDB structures. Structural nearest neighbors (via Foldseek easy-search vs the PDB). Reported per hit: target PDB id, E-value, and alignment TM-score. A TM-score above ~0.5 is the conventional threshold for 'same fold'.